Protein AF-A0A9Q8U0B0-F1 (afdb_monomer_lite)

Foldseek 3Di:
DVVVVVVCCVDPVNVVVVVVVVVVVVVVVVVVVVVVVLVVVLVVLLVVLVVLLPDPPRDLVVLVVSLVPDPQLVSSLVSLCSSLVSCVVVVVLVSSLVSLVVNLVVLVVDPDDPVVSLVSNQVSLLSNLVSCLVVVNLVSNVVSLVVHDQALVSLQSQLVSCVSVVVQVRNQVSLVSSLVHDDDPVVNVVSVVSHDDDPD

Organism: NCBI:txid2030880

Radius of gyration: 25.84 Å; chains: 1; bounding box: 77×32×68 Å

Structure (mmCIF, N/CA/C/O backbone):
data_AF-A0A9Q8U0B0-F1
#
_entry.id   AF-A0A9Q8U0B0-F1
#
loop_
_atom_site.group_PDB
_atom_site.id
_atom_site.type_symbol
_atom_site.label_atom_id
_atom_site.label_alt_id
_atom_site.label_comp_id
_atom_site.label_asym_id
_atom_site.label_entity_id
_atom_site.label_seq_id
_atom_site.pdbx_PDB_ins_code
_atom_site.Cartn_x
_atom_site.Cartn_y
_atom_site.Cartn_z
_atom_site.occupancy
_atom_site.B_iso_or_equiv
_atom_site.auth_seq_id
_atom_site.auth_comp_id
_atom_site.auth_asym_id
_atom_site.auth_atom_id
_atom_site.pdbx_PDB_model_num
ATOM 1 N N . MET A 1 1 ? 59.299 13.892 -27.386 1.00 63.50 1 MET A N 1
ATOM 2 C CA . MET A 1 1 ? 58.087 13.898 -26.526 1.00 63.50 1 MET A CA 1
ATOM 3 C C . MET A 1 1 ? 56.841 13.608 -27.362 1.00 63.50 1 MET A C 1
ATOM 5 O O . MET A 1 1 ? 56.122 12.677 -27.028 1.00 63.50 1 MET A O 1
ATOM 9 N N . ILE A 1 2 ? 56.671 14.293 -28.500 1.00 67.44 2 ILE A N 1
ATOM 10 C CA . ILE A 1 2 ? 55.616 14.033 -29.498 1.00 67.44 2 ILE A CA 1
ATOM 11 C C . ILE A 1 2 ? 55.648 12.585 -30.024 1.00 67.44 2 ILE A C 1
ATOM 13 O O . ILE A 1 2 ? 54.617 11.925 -30.010 1.00 67.44 2 ILE A O 1
ATOM 17 N N . ASP A 1 3 ? 56.818 12.028 -30.354 1.00 70.06 3 ASP A N 1
ATOM 18 C CA . ASP A 1 3 ? 56.911 10.641 -30.861 1.00 70.06 3 ASP A CA 1
ATOM 19 C C . ASP A 1 3 ? 56.498 9.575 -29.840 1.00 70.06 3 ASP A C 1
ATOM 21 O O . ASP A 1 3 ? 55.954 8.532 -30.195 1.00 70.06 3 ASP A O 1
ATOM 25 N N . ARG A 1 4 ? 56.716 9.839 -28.545 1.00 66.81 4 ARG A N 1
ATOM 26 C CA . ARG A 1 4 ? 56.281 8.934 -27.469 1.00 66.81 4 ARG A CA 1
ATOM 27 C C . ARG A 1 4 ? 54.763 8.955 -27.308 1.00 66.81 4 ARG A C 1
ATOM 29 O O . ARG A 1 4 ? 54.168 7.902 -27.115 1.00 66.81 4 ARG A O 1
ATOM 36 N N . ILE A 1 5 ? 54.150 10.129 -27.442 1.00 65.25 5 ILE A N 1
ATOM 37 C CA . ILE A 1 5 ? 52.691 10.291 -27.453 1.00 65.25 5 ILE A CA 1
ATOM 38 C C . ILE A 1 5 ? 52.102 9.595 -28.689 1.00 65.25 5 ILE A C 1
ATOM 40 O O . ILE A 1 5 ? 51.141 8.839 -28.579 1.00 65.25 5 ILE A O 1
ATOM 44 N N . LEU A 1 6 ? 52.725 9.759 -29.857 1.00 61.88 6 LEU A N 1
ATOM 45 C CA . LEU A 1 6 ? 52.283 9.126 -31.099 1.00 61.88 6 LEU A CA 1
ATOM 46 C C . LEU A 1 6 ? 52.354 7.589 -31.026 1.00 61.88 6 LEU A C 1
ATOM 48 O O . LEU A 1 6 ? 51.437 6.898 -31.466 1.00 61.88 6 LEU A O 1
ATOM 52 N N . ASN A 1 7 ? 53.419 7.050 -30.429 1.00 69.12 7 ASN A N 1
ATOM 53 C CA . ASN A 1 7 ? 53.579 5.611 -30.220 1.00 69.12 7 ASN A CA 1
ATOM 54 C C . ASN A 1 7 ? 52.614 5.052 -29.166 1.00 69.12 7 ASN A C 1
ATOM 56 O O . ASN A 1 7 ? 52.215 3.894 -29.265 1.00 69.12 7 ASN A O 1
ATOM 60 N N . PHE A 1 8 ? 52.193 5.867 -28.195 1.00 68.31 8 PHE A N 1
ATOM 61 C CA . PHE A 1 8 ? 51.150 5.504 -27.237 1.00 68.31 8 PHE A CA 1
ATOM 62 C C . PHE A 1 8 ? 49.783 5.338 -27.920 1.00 68.31 8 PHE A C 1
ATOM 64 O O . PHE A 1 8 ? 49.143 4.306 -27.740 1.00 68.31 8 PHE A O 1
ATOM 71 N N . PHE A 1 9 ? 49.380 6.274 -28.787 1.00 55.25 9 PHE A N 1
ATOM 72 C CA . PHE A 1 9 ? 48.129 6.160 -29.556 1.00 55.25 9 PHE A CA 1
ATOM 73 C C . PHE A 1 9 ? 48.134 5.001 -30.566 1.00 55.25 9 PHE A C 1
ATOM 75 O O . PHE A 1 9 ? 47.085 4.438 -30.867 1.00 55.25 9 PHE A O 1
ATOM 82 N N . LYS A 1 10 ? 49.311 4.609 -31.068 1.00 69.56 10 LYS A N 1
ATOM 83 C CA . LYS A 1 10 ? 49.489 3.444 -31.955 1.00 69.56 10 LYS A CA 1
ATOM 84 C C . LYS A 1 10 ? 49.601 2.112 -31.206 1.00 69.56 10 LYS A C 1
ATOM 86 O O . LYS A 1 10 ? 49.677 1.062 -31.842 1.00 69.56 10 LYS A O 1
ATOM 91 N N . ASN A 1 11 ? 49.639 2.128 -29.873 1.00 81.81 11 ASN A N 1
ATOM 92 C CA . ASN A 1 11 ? 49.755 0.912 -29.084 1.00 81.81 11 ASN A CA 1
ATOM 93 C C . ASN A 1 11 ? 48.486 0.058 -29.249 1.00 81.81 11 ASN A C 1
ATOM 95 O O . ASN A 1 11 ? 47.377 0.512 -28.979 1.00 81.81 11 ASN A O 1
ATOM 99 N N . LYS A 1 12 ? 48.652 -1.207 -29.651 1.00 66.81 12 LYS A N 1
ATOM 100 C CA . LYS A 1 12 ? 47.550 -2.157 -29.861 1.00 66.81 12 LYS A CA 1
ATOM 101 C C . LYS A 1 12 ? 46.653 -2.297 -28.627 1.00 66.81 12 LYS A C 1
ATOM 103 O O . LYS A 1 12 ? 45.440 -2.382 -28.774 1.00 66.81 12 LYS A O 1
ATOM 108 N N . TYR A 1 13 ? 47.223 -2.276 -27.423 1.00 71.56 13 TYR A N 1
ATOM 109 C CA . TYR A 1 13 ? 46.447 -2.355 -26.182 1.00 71.56 13 TYR A CA 1
ATOM 110 C C . TYR A 1 13 ? 45.621 -1.089 -25.934 1.00 71.56 13 TYR A C 1
ATOM 112 O O . TYR A 1 13 ? 44.474 -1.187 -25.508 1.00 71.56 13 TYR A O 1
ATOM 120 N N . PHE A 1 14 ? 46.169 0.085 -26.264 1.00 69.81 14 PHE A N 1
ATOM 121 C CA . PHE A 1 14 ? 45.440 1.352 -26.201 1.00 69.81 14 PHE A CA 1
ATOM 122 C C . PHE A 1 14 ? 44.284 1.376 -27.212 1.00 69.81 14 PHE A C 1
ATOM 124 O O . PHE A 1 14 ? 43.164 1.726 -26.855 1.00 69.81 14 PHE A O 1
ATOM 131 N N . LEU A 1 15 ? 44.525 0.929 -28.448 1.00 58.97 15 LEU A N 1
ATOM 132 C CA . LEU A 1 15 ? 43.495 0.854 -29.489 1.00 58.97 15 LEU A CA 1
ATOM 133 C C . LEU A 1 15 ? 42.370 -0.134 -29.138 1.00 58.97 15 LEU A C 1
ATOM 135 O O . LEU A 1 15 ? 41.204 0.166 -29.377 1.00 58.97 15 LEU A O 1
ATOM 139 N N . ILE A 1 16 ? 42.694 -1.280 -28.528 1.00 67.06 16 ILE A N 1
ATOM 140 C CA . ILE A 1 16 ? 41.694 -2.248 -28.045 1.00 67.06 16 ILE A CA 1
ATOM 141 C C . ILE A 1 16 ? 40.875 -1.661 -26.890 1.00 67.06 16 ILE A C 1
ATOM 143 O O . ILE A 1 16 ? 39.650 -1.759 -26.903 1.00 67.06 16 ILE A O 1
ATOM 147 N N . ALA A 1 17 ? 41.524 -1.022 -25.913 1.00 66.75 17 ALA A N 1
ATOM 148 C CA . ALA A 1 17 ? 40.832 -0.373 -24.801 1.00 66.75 17 ALA A CA 1
ATOM 149 C C . ALA A 1 17 ? 39.897 0.748 -25.286 1.00 66.75 17 ALA A C 1
ATOM 151 O O . ALA A 1 17 ? 38.763 0.853 -24.823 1.00 66.75 17 ALA A O 1
ATOM 152 N N . LEU A 1 18 ? 40.341 1.539 -26.266 1.00 61.12 18 LEU A N 1
ATOM 153 C CA . LEU A 1 18 ? 39.531 2.581 -26.888 1.00 61.12 18 LEU A CA 1
ATOM 154 C C . LEU A 1 18 ? 38.326 1.996 -27.639 1.00 61.12 18 LEU A C 1
ATOM 156 O O . LEU A 1 18 ? 37.216 2.499 -27.495 1.00 61.12 18 LEU A O 1
ATOM 160 N N . ALA A 1 19 ? 38.517 0.911 -28.395 1.00 63.78 19 ALA A N 1
ATOM 161 C CA . ALA A 1 19 ? 37.424 0.236 -29.091 1.00 63.78 19 ALA A CA 1
ATOM 162 C C . ALA A 1 19 ? 36.373 -0.319 -28.112 1.00 63.78 19 ALA A C 1
ATOM 164 O O . ALA A 1 19 ? 35.176 -0.135 -28.328 1.00 63.78 19 ALA A O 1
ATOM 165 N N . LEU A 1 20 ? 36.804 -0.936 -27.007 1.00 69.25 20 LEU A N 1
ATOM 166 C CA . LEU A 1 20 ? 35.902 -1.427 -25.959 1.00 69.25 20 LEU A CA 1
ATOM 167 C C . LEU A 1 20 ? 35.129 -0.292 -25.283 1.00 69.25 20 LEU A C 1
ATOM 169 O O . LEU A 1 20 ? 33.930 -0.428 -25.048 1.00 69.25 20 LEU A O 1
ATOM 173 N N . LEU A 1 21 ? 35.788 0.838 -25.015 1.00 65.69 21 LEU A N 1
ATOM 174 C CA . LEU A 1 21 ? 35.141 2.019 -24.447 1.00 65.69 21 LEU A CA 1
ATOM 175 C C . LEU A 1 21 ? 34.036 2.549 -25.371 1.00 65.69 21 LEU A C 1
ATOM 177 O O . LEU A 1 21 ? 32.935 2.838 -24.911 1.00 65.69 21 LEU A O 1
ATOM 181 N N . VAL A 1 22 ? 34.304 2.632 -26.677 1.00 68.38 22 VAL A N 1
ATOM 182 C CA . VAL A 1 22 ? 33.315 3.078 -27.671 1.00 68.38 22 VAL A CA 1
ATOM 183 C C . VAL A 1 22 ? 32.120 2.124 -27.733 1.00 68.38 22 VAL A C 1
ATOM 185 O O . VAL A 1 22 ? 30.979 2.582 -27.730 1.00 68.38 22 VAL A O 1
ATOM 188 N N . VAL A 1 23 ? 32.357 0.808 -27.730 1.00 69.81 23 VAL A N 1
ATOM 189 C CA . VAL A 1 23 ? 31.282 -0.199 -27.706 1.00 69.81 23 VAL A CA 1
ATOM 190 C C . VAL A 1 23 ? 30.446 -0.078 -26.433 1.00 69.81 23 VAL A C 1
ATOM 192 O O . VAL A 1 23 ? 29.221 -0.097 -26.504 1.00 69.81 23 VAL A O 1
ATOM 195 N N . PHE A 1 24 ? 31.085 0.105 -25.277 1.00 74.81 24 PHE A N 1
ATOM 196 C CA . PHE A 1 24 ? 30.384 0.281 -24.008 1.00 74.81 24 PHE A CA 1
ATOM 197 C C . PHE A 1 24 ? 29.488 1.528 -24.014 1.00 74.81 24 PHE A C 1
ATOM 199 O O . PHE A 1 24 ? 28.329 1.451 -23.611 1.00 74.81 24 PHE A O 1
ATOM 206 N N . ILE A 1 25 ? 29.986 2.655 -24.536 1.00 69.25 25 ILE A N 1
ATOM 207 C CA . ILE A 1 25 ? 29.202 3.892 -24.679 1.00 69.25 25 ILE A CA 1
ATOM 208 C C . ILE A 1 25 ? 28.013 3.677 -25.623 1.00 69.25 25 ILE A C 1
ATOM 210 O O . ILE A 1 25 ? 26.904 4.097 -25.300 1.00 69.25 25 ILE A O 1
ATOM 214 N N . ALA A 1 26 ? 28.213 3.004 -26.759 1.00 57.84 26 ALA A N 1
ATOM 215 C CA . ALA A 1 26 ? 27.142 2.728 -27.715 1.00 57.84 26 ALA A CA 1
ATOM 216 C C . ALA A 1 26 ? 26.054 1.819 -27.118 1.00 57.84 26 ALA A C 1
ATOM 218 O O . ALA A 1 26 ? 24.867 2.094 -27.280 1.00 57.84 26 ALA A O 1
ATOM 219 N N . ILE A 1 27 ? 26.448 0.776 -26.377 1.00 73.25 27 ILE A N 1
ATOM 220 C CA . ILE A 1 27 ? 25.514 -0.095 -25.650 1.00 73.25 27 ILE A CA 1
ATOM 221 C C . ILE A 1 27 ? 24.750 0.716 -24.602 1.00 73.25 27 ILE A C 1
ATOM 223 O O . ILE A 1 27 ? 23.528 0.627 -24.545 1.00 73.25 27 ILE A O 1
ATOM 227 N N . TYR A 1 28 ? 25.439 1.542 -23.810 1.00 77.44 28 TYR A N 1
ATOM 228 C CA . TYR A 1 28 ? 24.800 2.394 -22.809 1.00 77.44 28 TYR A CA 1
ATOM 229 C C . TYR A 1 28 ? 23.775 3.350 -23.437 1.00 77.44 28 TYR A C 1
ATOM 231 O O . TYR A 1 28 ? 22.643 3.426 -22.968 1.00 77.44 28 TYR A O 1
ATOM 239 N N . GLN A 1 29 ? 24.135 4.032 -24.529 1.00 64.88 29 GLN A N 1
ATOM 240 C CA . GLN A 1 29 ? 23.230 4.934 -25.251 1.00 64.88 29 GLN A CA 1
ATOM 241 C C . GLN A 1 29 ? 22.028 4.198 -25.850 1.00 64.88 29 GLN A C 1
ATOM 243 O O . GLN A 1 29 ? 20.909 4.703 -25.790 1.00 64.88 29 GLN A O 1
ATOM 248 N N . PHE A 1 30 ? 22.236 2.999 -26.400 1.00 69.31 30 PHE A N 1
ATOM 249 C CA . PHE A 1 30 ? 21.148 2.166 -26.905 1.00 69.31 30 PHE A CA 1
ATOM 250 C C . PHE A 1 30 ? 20.198 1.740 -25.780 1.00 69.31 30 PHE A C 1
ATOM 252 O O . PHE A 1 30 ? 18.984 1.851 -25.936 1.00 69.31 30 PHE A O 1
ATOM 259 N N . LEU A 1 31 ? 20.730 1.310 -24.633 1.00 74.19 31 LEU A N 1
ATOM 260 C CA . LEU A 1 31 ? 19.927 0.952 -23.462 1.00 74.19 31 LEU A CA 1
ATOM 261 C C . LEU A 1 31 ? 19.151 2.159 -22.910 1.00 74.19 31 LEU A C 1
ATOM 263 O O . LEU A 1 31 ? 17.969 2.023 -22.605 1.00 74.19 31 LEU A O 1
ATOM 267 N N . ASP A 1 32 ? 19.768 3.343 -22.836 1.00 75.88 32 ASP A N 1
ATOM 268 C CA . ASP A 1 32 ? 19.095 4.587 -22.428 1.00 75.88 32 ASP A CA 1
ATOM 269 C C . ASP A 1 32 ? 17.959 4.969 -23.393 1.00 75.88 32 ASP A C 1
ATOM 271 O O . ASP A 1 32 ? 16.851 5.297 -22.967 1.00 75.88 32 ASP A O 1
ATOM 275 N N . TYR A 1 33 ? 18.196 4.859 -24.702 1.00 70.50 33 TYR A N 1
ATOM 276 C CA . TYR A 1 33 ? 17.180 5.109 -25.723 1.00 70.50 33 TYR A CA 1
ATOM 277 C C . TYR A 1 33 ? 16.000 4.131 -25.623 1.00 70.50 33 TYR A C 1
ATOM 279 O O . TYR A 1 33 ? 14.845 4.557 -25.646 1.00 70.50 33 TYR A O 1
ATOM 287 N N . GLN A 1 34 ? 16.274 2.834 -25.452 1.00 74.94 34 GLN A N 1
ATOM 288 C CA . GLN A 1 34 ? 15.233 1.822 -25.248 1.00 74.94 34 GLN A CA 1
ATOM 289 C C . GLN A 1 34 ? 14.431 2.084 -23.967 1.00 74.94 34 GLN A C 1
ATOM 291 O O . GLN A 1 34 ? 13.207 1.976 -23.979 1.00 74.94 34 GLN A O 1
ATOM 296 N N . ASN A 1 35 ? 15.091 2.494 -22.879 1.00 76.69 35 ASN A N 1
ATOM 297 C CA . ASN A 1 35 ? 14.411 2.863 -21.636 1.00 76.69 35 ASN A CA 1
ATOM 298 C C . ASN A 1 35 ? 13.480 4.069 -21.819 1.00 76.69 35 ASN A C 1
ATOM 300 O O . ASN A 1 35 ? 12.361 4.047 -21.308 1.00 76.69 35 ASN A O 1
ATOM 304 N N . LYS A 1 36 ? 13.899 5.094 -22.573 1.00 80.81 36 LYS A N 1
ATOM 305 C CA . LYS A 1 36 ? 13.050 6.253 -22.900 1.00 80.81 36 LYS A CA 1
ATOM 306 C C . LYS A 1 36 ? 11.838 5.857 -23.737 1.00 80.81 36 LYS A C 1
ATOM 308 O O . LYS A 1 36 ? 10.721 6.193 -23.364 1.00 80.81 36 LYS A O 1
ATOM 313 N N . LEU A 1 37 ? 12.038 5.076 -24.802 1.00 81.06 37 LEU A N 1
ATOM 314 C CA . LEU A 1 37 ? 10.933 4.570 -25.623 1.00 81.06 37 LEU A CA 1
ATOM 315 C C . LEU A 1 37 ? 9.936 3.740 -24.808 1.00 81.06 37 LEU A C 1
ATOM 317 O O . LEU A 1 37 ? 8.728 3.896 -24.960 1.00 81.06 37 LEU A O 1
ATOM 321 N N . LYS A 1 38 ? 10.442 2.870 -23.930 1.00 82.88 38 LYS A N 1
ATOM 322 C CA . LYS A 1 38 ? 9.616 2.054 -23.038 1.00 82.88 38 LYS A CA 1
ATOM 323 C C . LYS A 1 38 ? 8.806 2.914 -22.065 1.00 82.88 38 LYS A C 1
ATOM 325 O O . LYS A 1 38 ? 7.637 2.628 -21.830 1.00 82.88 38 LYS A O 1
ATOM 330 N N . ASN A 1 39 ? 9.418 3.961 -21.514 1.00 83.81 39 ASN A N 1
ATOM 331 C CA . ASN A 1 39 ? 8.736 4.909 -20.641 1.00 83.81 39 ASN A CA 1
ATOM 332 C C . ASN A 1 39 ? 7.609 5.648 -21.382 1.00 83.81 39 ASN A C 1
ATOM 334 O O . ASN A 1 39 ? 6.498 5.727 -20.868 1.00 83.81 39 ASN A O 1
ATOM 338 N N . ASP A 1 40 ? 7.867 6.118 -22.606 1.00 87.44 40 ASP A N 1
ATOM 339 C CA . ASP A 1 40 ? 6.862 6.795 -23.436 1.00 87.44 40 ASP A CA 1
ATOM 340 C C . ASP A 1 40 ? 5.688 5.870 -23.803 1.00 87.44 40 ASP A C 1
ATOM 342 O O . ASP A 1 40 ? 4.534 6.303 -23.835 1.00 87.44 40 ASP A O 1
ATOM 346 N N . ASP A 1 41 ? 5.967 4.594 -24.084 1.00 90.88 41 ASP A N 1
ATOM 347 C CA . ASP A 1 41 ? 4.940 3.583 -24.355 1.00 90.88 41 ASP A CA 1
ATOM 348 C C . ASP A 1 41 ? 4.068 3.306 -23.120 1.00 90.88 41 ASP A C 1
ATOM 350 O O . ASP A 1 41 ? 2.840 3.348 -23.208 1.00 90.88 41 ASP A O 1
ATOM 354 N N . GLU A 1 42 ? 4.676 3.091 -21.948 1.00 91.25 42 GLU A N 1
ATOM 355 C CA . GLU A 1 42 ? 3.916 2.901 -20.706 1.00 91.25 42 GLU A CA 1
ATOM 356 C C . GLU A 1 42 ? 3.145 4.159 -20.293 1.00 91.25 42 GLU A C 1
ATOM 358 O O . GLU A 1 42 ? 2.013 4.049 -19.828 1.00 91.25 42 GLU A O 1
ATOM 363 N N . PHE A 1 43 ? 3.675 5.355 -20.549 1.00 83.25 43 PHE A N 1
ATOM 364 C CA . PHE A 1 43 ? 2.938 6.596 -20.323 1.00 83.25 43 PHE A CA 1
ATOM 365 C C . PHE A 1 43 ? 1.671 6.685 -21.188 1.00 83.25 43 PHE A C 1
ATOM 367 O O . PHE A 1 43 ? 0.596 7.022 -20.694 1.00 83.25 43 PHE A O 1
ATOM 374 N N . LYS A 1 44 ? 1.752 6.330 -22.477 1.00 88.38 44 LYS A N 1
ATOM 375 C CA . LYS A 1 44 ? 0.570 6.289 -23.358 1.00 88.38 44 LYS A CA 1
ATOM 376 C C . LYS A 1 44 ? -0.442 5.238 -22.908 1.00 88.38 44 LYS A C 1
ATOM 378 O O . LYS A 1 44 ? -1.642 5.509 -22.916 1.00 88.38 44 LYS A O 1
ATOM 383 N N . LYS A 1 45 ? 0.035 4.064 -22.478 1.00 90.56 45 LYS A N 1
ATOM 384 C CA . LYS A 1 45 ? -0.818 3.029 -21.876 1.00 90.56 45 LYS A CA 1
ATOM 385 C C . LYS A 1 45 ? -1.517 3.547 -20.623 1.00 90.56 45 LYS A C 1
ATOM 387 O O . LYS A 1 45 ? -2.705 3.298 -20.478 1.00 90.56 45 LYS A O 1
ATOM 392 N N . LEU A 1 46 ? -0.823 4.295 -19.760 1.00 83.81 46 LEU A N 1
ATOM 393 C CA . LEU A 1 46 ? -1.413 4.902 -18.564 1.00 83.81 46 LEU A CA 1
ATOM 394 C C . LEU A 1 46 ? -2.571 5.840 -18.927 1.00 83.81 46 LEU A C 1
ATOM 396 O O . LEU A 1 46 ? -3.623 5.756 -18.301 1.00 83.81 46 LEU A O 1
ATOM 400 N N . ILE A 1 47 ? -2.396 6.707 -19.931 1.00 78.44 47 ILE A N 1
ATOM 401 C CA . ILE A 1 47 ? -3.458 7.625 -20.374 1.00 78.44 47 ILE A CA 1
ATOM 402 C C . ILE A 1 47 ? -4.694 6.831 -20.812 1.00 78.44 47 ILE A C 1
ATOM 404 O O . ILE A 1 47 ? -5.783 7.062 -20.292 1.00 78.44 47 ILE A O 1
ATOM 408 N N . SER A 1 48 ? -4.512 5.851 -21.704 1.00 85.62 48 SER A N 1
ATOM 409 C CA . SER A 1 48 ? -5.616 5.018 -22.197 1.00 85.62 48 SER A CA 1
ATOM 410 C C . SER A 1 48 ? -6.282 4.210 -21.079 1.00 85.62 48 SER A C 1
ATOM 412 O O . SER A 1 48 ? -7.505 4.105 -21.029 1.00 85.62 48 SER A O 1
ATOM 414 N N . PHE A 1 49 ? -5.491 3.675 -20.150 1.00 85.62 49 PHE A N 1
ATOM 415 C CA . PHE A 1 49 ? -5.996 2.950 -18.992 1.00 85.62 49 PHE A CA 1
ATOM 416 C C . PHE A 1 49 ? -6.864 3.844 -18.102 1.00 85.62 49 PHE A C 1
ATOM 418 O O . PHE A 1 49 ? -7.955 3.449 -17.699 1.00 85.62 49 PHE A O 1
ATOM 425 N N . ASN A 1 50 ? -6.411 5.068 -17.819 1.00 73.88 50 ASN A N 1
ATOM 426 C CA . ASN A 1 50 ? -7.147 6.004 -16.976 1.00 73.88 50 ASN A CA 1
ATOM 427 C C . ASN A 1 50 ? -8.510 6.380 -17.583 1.00 73.88 50 ASN A C 1
ATOM 429 O O . ASN A 1 50 ? -9.505 6.433 -16.866 1.00 73.88 50 ASN A O 1
ATOM 433 N N . GLU A 1 51 ? -8.580 6.568 -18.905 1.00 77.94 51 GLU A N 1
ATOM 434 C CA . GLU A 1 51 ? -9.849 6.790 -19.613 1.00 77.94 51 GLU A CA 1
ATOM 435 C C . GLU A 1 51 ? -10.822 5.617 -19.416 1.00 77.94 51 GLU A C 1
ATOM 437 O O . GLU A 1 51 ? -11.996 5.832 -19.115 1.00 77.94 51 GLU A O 1
ATOM 442 N N . LYS A 1 52 ? -10.332 4.374 -19.502 1.00 80.88 52 LYS A N 1
ATOM 443 C CA . LYS A 1 52 ? -11.147 3.169 -19.286 1.00 80.88 52 LYS A CA 1
ATOM 444 C C . LYS A 1 52 ? -11.626 3.002 -17.845 1.00 80.88 52 LYS A C 1
ATOM 446 O O . LYS A 1 52 ? -12.739 2.526 -17.630 1.00 80.88 52 LYS A O 1
ATOM 451 N N . VAL A 1 53 ? -10.808 3.372 -16.856 1.00 75.69 53 VAL A N 1
ATOM 452 C CA . VAL A 1 53 ? -11.171 3.277 -15.430 1.00 75.69 53 VAL A CA 1
ATOM 453 C C . VAL A 1 53 ? -12.354 4.186 -15.097 1.00 75.69 53 VAL A C 1
ATOM 455 O O . VAL A 1 53 ? -13.223 3.771 -14.329 1.00 75.69 53 VAL A O 1
ATOM 458 N N . ILE A 1 54 ? -12.407 5.382 -15.694 1.00 70.00 54 ILE A N 1
ATOM 459 C CA . ILE A 1 54 ? -13.480 6.368 -15.483 1.00 70.00 54 ILE A CA 1
ATOM 460 C C . ILE A 1 54 ? -14.819 5.881 -16.060 1.00 70.00 54 ILE A C 1
ATOM 462 O O . ILE A 1 54 ? -15.877 6.229 -15.542 1.00 70.00 54 ILE A O 1
ATOM 466 N N . ILE A 1 55 ? -14.792 5.056 -17.107 1.00 73.75 55 ILE A N 1
ATOM 467 C CA . ILE A 1 55 ? -16.002 4.476 -17.693 1.00 73.75 55 ILE A CA 1
ATOM 468 C C . ILE A 1 55 ? -16.534 3.380 -16.752 1.00 73.75 55 ILE A C 1
ATOM 470 O O . ILE A 1 55 ? -15.862 2.380 -16.479 1.00 73.75 55 ILE A O 1
ATOM 474 N N . GLU A 1 56 ? -17.748 3.571 -16.227 1.00 65.06 56 GLU A N 1
ATOM 475 C CA . GLU A 1 56 ? -18.373 2.646 -15.266 1.00 65.06 56 GLU A CA 1
ATOM 476 C C . GLU A 1 56 ? -18.611 1.247 -15.856 1.00 65.06 56 GLU A C 1
ATOM 478 O O . GLU A 1 56 ? -18.474 0.258 -15.142 1.00 65.06 56 GLU A O 1
ATOM 483 N N . GLU A 1 57 ? -18.897 1.164 -17.158 1.00 76.69 57 GLU A N 1
ATOM 484 C CA . GLU A 1 57 ? -19.225 -0.079 -17.872 1.00 76.69 57 GLU A CA 1
ATOM 485 C C . GLU A 1 57 ? -18.014 -0.977 -18.172 1.00 76.69 57 GLU A C 1
ATOM 487 O O . GLU A 1 57 ? -18.197 -2.136 -18.544 1.00 76.69 57 GLU A O 1
ATOM 492 N N . THR A 1 58 ? -16.782 -0.475 -18.029 1.00 78.25 58 THR A N 1
ATOM 493 C CA . THR A 1 58 ? -15.584 -1.275 -18.312 1.00 78.25 58 THR A CA 1
ATOM 494 C C . THR A 1 58 ? -15.456 -2.424 -17.313 1.00 78.25 58 THR A C 1
ATOM 496 O O . THR A 1 58 ? -15.479 -2.207 -16.097 1.00 78.25 58 THR A O 1
ATOM 499 N N . ASP A 1 59 ? -15.251 -3.640 -17.825 1.00 87.62 59 ASP A N 1
ATOM 500 C CA . ASP A 1 59 ? -15.104 -4.841 -17.009 1.00 87.62 59 ASP A CA 1
ATOM 501 C C . ASP A 1 59 ? -13.880 -4.749 -16.079 1.00 87.62 59 ASP A C 1
ATOM 503 O O . ASP A 1 59 ? -12.764 -4.410 -16.482 1.00 87.62 59 ASP A O 1
ATOM 507 N N . PHE A 1 60 ? -14.089 -5.050 -14.796 1.00 87.94 60 PHE A N 1
ATOM 508 C CA . PHE A 1 60 ? -13.037 -4.950 -13.786 1.00 87.94 60 PHE A CA 1
ATOM 509 C C . PHE A 1 60 ? -11.911 -5.972 -13.998 1.00 87.94 60 PHE A C 1
ATOM 511 O O . PHE A 1 60 ? -10.754 -5.664 -13.718 1.00 87.94 60 PHE A O 1
ATOM 518 N N . ASN A 1 61 ? -12.221 -7.174 -14.493 1.00 90.25 61 ASN A N 1
ATOM 519 C CA . ASN A 1 61 ? -11.209 -8.189 -14.776 1.00 90.25 61 ASN A CA 1
ATOM 520 C C . ASN A 1 61 ? -10.388 -7.806 -16.010 1.00 90.25 61 ASN A C 1
ATOM 522 O O . ASN A 1 61 ? -9.170 -7.960 -15.975 1.00 90.25 61 ASN A O 1
ATOM 526 N N . GLU A 1 62 ? -11.016 -7.230 -17.044 1.00 91.44 62 GLU A N 1
ATOM 527 C CA . GLU A 1 62 ? -10.288 -6.645 -18.182 1.00 91.44 62 GLU A CA 1
ATOM 528 C C . GLU A 1 62 ? -9.290 -5.588 -17.689 1.00 91.44 62 GLU A C 1
ATOM 530 O O . GLU A 1 62 ? -8.103 -5.640 -18.015 1.00 91.44 62 GLU A O 1
ATOM 535 N N . LEU A 1 63 ? -9.743 -4.664 -16.837 1.00 90.81 63 LEU A N 1
ATOM 536 C CA . LEU A 1 63 ? -8.874 -3.648 -16.250 1.00 90.81 63 LEU A CA 1
ATOM 537 C C . LEU A 1 63 ? -7.742 -4.263 -15.411 1.00 90.81 63 LEU A C 1
ATOM 539 O O . LEU A 1 63 ? -6.601 -3.804 -15.482 1.00 90.81 63 LEU A O 1
ATOM 543 N N . MET A 1 64 ? -8.017 -5.312 -14.637 1.00 92.50 64 MET A N 1
ATOM 544 C CA . MET A 1 64 ? -6.985 -6.019 -13.875 1.00 92.50 64 MET A CA 1
ATOM 545 C C . MET A 1 64 ? -5.919 -6.633 -14.789 1.00 92.50 64 MET A C 1
ATOM 547 O O . MET A 1 64 ? -4.731 -6.397 -14.558 1.00 92.50 64 MET A O 1
ATOM 551 N N . GLU A 1 65 ? -6.319 -7.333 -15.851 1.00 92.62 65 GLU A N 1
ATOM 552 C CA . GLU A 1 65 ? -5.396 -7.905 -16.840 1.00 92.62 65 GLU A CA 1
ATOM 553 C C . GLU A 1 65 ? -4.569 -6.827 -17.553 1.00 92.62 65 GLU A C 1
ATOM 555 O O . GLU A 1 65 ? -3.383 -7.017 -17.829 1.00 92.62 65 GLU A O 1
ATOM 560 N N . GLU A 1 66 ? -5.166 -5.672 -17.852 1.00 92.31 66 GLU A N 1
ATOM 561 C CA . GLU A 1 66 ? -4.438 -4.541 -18.428 1.00 92.31 66 GLU A CA 1
ATOM 562 C C . GLU A 1 66 ? -3.448 -3.916 -17.445 1.00 92.31 66 GLU A C 1
ATOM 564 O O . GLU A 1 66 ? -2.339 -3.558 -17.851 1.00 92.31 66 GLU A O 1
ATOM 569 N N . SER A 1 67 ? -3.791 -3.851 -16.155 1.00 90.81 67 SER A N 1
ATOM 570 C CA . SER A 1 67 ? -2.898 -3.334 -15.111 1.00 90.81 67 SER A CA 1
ATOM 571 C C . SER A 1 67 ? -1.610 -4.157 -14.974 1.00 90.81 67 SER A C 1
ATOM 573 O O . SER A 1 67 ? -0.550 -3.609 -14.666 1.00 90.81 67 SER A O 1
ATOM 575 N N . ASP A 1 68 ? -1.668 -5.459 -15.267 1.00 92.25 68 ASP A N 1
ATOM 576 C CA . ASP A 1 68 ? -0.514 -6.360 -15.199 1.00 92.25 68 ASP A CA 1
ATOM 577 C C . ASP A 1 68 ? 0.459 -6.187 -16.376 1.00 92.25 68 ASP A C 1
ATOM 579 O O . ASP A 1 68 ? 1.609 -6.626 -16.301 1.00 92.25 68 ASP A O 1
ATOM 583 N N . LYS A 1 69 ? 0.047 -5.493 -17.447 1.00 92.12 69 LYS A N 1
ATOM 584 C CA . LYS A 1 69 ? 0.892 -5.219 -18.625 1.00 92.12 69 LYS A CA 1
ATOM 585 C C . LYS A 1 69 ? 1.915 -4.103 -18.386 1.00 92.12 69 LYS A C 1
ATOM 587 O O . LYS A 1 69 ? 2.810 -3.922 -19.215 1.00 92.12 69 LYS A O 1
ATOM 592 N N . PHE A 1 70 ? 1.801 -3.356 -17.287 1.00 89.50 70 PHE A N 1
ATOM 593 C CA . PHE A 1 70 ? 2.781 -2.343 -16.899 1.00 89.50 70 PHE A CA 1
ATOM 594 C C . PHE A 1 70 ? 4.000 -3.000 -16.265 1.00 89.50 70 PHE A C 1
ATOM 596 O O . PHE A 1 70 ? 3.900 -3.731 -15.277 1.00 89.50 70 PHE A O 1
ATOM 603 N N . THR A 1 71 ? 5.175 -2.731 -16.825 1.00 90.25 71 THR A N 1
ATOM 604 C CA . THR A 1 71 ? 6.418 -3.370 -16.387 1.00 90.25 71 THR A CA 1
ATOM 605 C C . THR A 1 71 ? 7.293 -2.436 -15.559 1.00 90.25 71 THR A C 1
ATOM 607 O O . THR A 1 71 ? 8.124 -2.914 -14.787 1.00 90.25 71 THR A O 1
ATOM 610 N N . ILE A 1 72 ? 7.114 -1.117 -15.676 1.00 87.69 72 ILE A N 1
ATOM 611 C CA . ILE A 1 72 ? 7.730 -0.152 -14.769 1.00 87.69 72 ILE A CA 1
ATOM 612 C C . ILE A 1 72 ? 6.854 -0.068 -13.520 1.00 87.69 72 ILE A C 1
ATOM 614 O O . ILE A 1 72 ? 5.675 0.285 -13.579 1.00 87.69 72 ILE A O 1
ATOM 618 N N . PHE A 1 73 ? 7.454 -0.362 -12.365 1.00 89.88 73 PHE A N 1
ATOM 619 C CA . PHE A 1 73 ? 6.736 -0.419 -11.093 1.00 89.88 73 PHE A CA 1
ATOM 620 C C . PHE A 1 73 ? 5.974 0.873 -10.769 1.00 89.88 73 PHE A C 1
ATOM 622 O O . PHE A 1 73 ? 4.858 0.801 -10.278 1.00 89.88 73 PHE A O 1
ATOM 629 N N . GLY A 1 74 ? 6.526 2.047 -11.096 1.00 85.38 74 GLY A N 1
ATOM 630 C CA . GLY A 1 74 ? 5.848 3.329 -10.876 1.00 85.38 74 GLY A CA 1
ATOM 631 C C . GLY A 1 74 ? 4.504 3.440 -11.606 1.00 85.38 74 GLY A C 1
ATOM 632 O O . GLY A 1 74 ? 3.515 3.833 -10.995 1.00 85.38 74 GLY A O 1
ATOM 633 N N . TYR A 1 75 ? 4.431 3.031 -12.878 1.00 86.88 75 TYR A N 1
ATOM 634 C CA . TYR A 1 75 ? 3.154 3.010 -13.595 1.00 86.88 75 TYR A CA 1
ATOM 635 C C . TYR A 1 75 ? 2.220 1.946 -13.040 1.00 86.88 75 TYR A C 1
ATOM 637 O O . TYR A 1 75 ? 1.051 2.242 -12.803 1.00 86.88 75 TYR A O 1
ATOM 645 N N . LYS A 1 76 ? 2.746 0.746 -12.757 1.00 92.12 76 LYS A N 1
ATOM 646 C CA . LYS A 1 76 ? 1.975 -0.335 -12.135 1.00 92.12 76 LYS A CA 1
ATOM 647 C C . LYS A 1 76 ? 1.339 0.109 -10.810 1.00 92.12 76 LYS A C 1
ATOM 649 O O . LYS A 1 76 ? 0.159 -0.143 -10.588 1.00 92.12 76 LYS A O 1
ATOM 654 N N . LEU A 1 77 ? 2.098 0.806 -9.962 1.00 87.06 77 LEU A N 1
ATOM 655 C CA . LEU A 1 77 ? 1.641 1.372 -8.694 1.00 87.06 77 LEU A CA 1
ATOM 656 C C . LEU A 1 77 ? 0.448 2.305 -8.897 1.00 87.06 77 LEU A C 1
ATOM 658 O O . LEU A 1 77 ? -0.546 2.164 -8.190 1.00 87.06 77 LEU A O 1
ATOM 662 N N . ILE A 1 78 ? 0.522 3.208 -9.877 1.00 83.69 78 ILE A N 1
ATOM 663 C CA . ILE A 1 78 ? -0.558 4.155 -10.179 1.00 83.69 78 ILE A CA 1
ATOM 664 C C . ILE A 1 78 ? -1.810 3.401 -10.638 1.00 83.69 78 ILE A C 1
ATOM 666 O O . ILE A 1 78 ? -2.870 3.553 -10.033 1.00 83.69 78 ILE A O 1
ATOM 670 N N . VAL A 1 79 ? -1.698 2.557 -11.668 1.00 87.12 79 VAL A N 1
ATOM 671 C CA . VAL A 1 79 ? -2.874 1.893 -12.256 1.00 87.12 79 VAL A CA 1
ATOM 672 C C . VAL A 1 79 ? -3.545 0.929 -11.287 1.00 87.12 79 VAL A C 1
ATOM 674 O O . VAL A 1 79 ? -4.769 0.916 -11.186 1.00 87.12 79 VAL A O 1
ATOM 677 N N . LYS A 1 80 ? -2.770 0.168 -10.508 1.00 90.56 80 LYS A N 1
ATOM 678 C CA . LYS A 1 80 ? -3.329 -0.742 -9.506 1.00 90.56 80 LYS A CA 1
ATOM 679 C C . LYS A 1 80 ? -3.927 0.020 -8.324 1.00 90.56 80 LYS A C 1
ATOM 681 O O . LYS A 1 80 ? -4.982 -0.380 -7.848 1.00 90.56 80 LYS A O 1
ATOM 686 N N . SER A 1 81 ? -3.344 1.141 -7.895 1.00 86.44 81 SER A N 1
ATOM 687 C CA . SER A 1 81 ? -3.969 1.994 -6.869 1.00 86.44 81 SER A CA 1
ATOM 688 C C . SER A 1 81 ? -5.320 2.548 -7.336 1.00 86.44 81 SER A C 1
ATOM 690 O O . SER A 1 81 ? -6.283 2.522 -6.573 1.00 86.44 81 SER A O 1
ATOM 692 N N . LEU A 1 82 ? -5.432 2.963 -8.606 1.00 84.62 82 LEU A N 1
ATOM 693 C CA . LEU A 1 82 ? -6.711 3.385 -9.195 1.00 84.62 82 LEU A CA 1
ATOM 694 C C . LEU A 1 82 ? -7.745 2.248 -9.199 1.00 84.62 82 LEU A C 1
ATOM 696 O O . LEU A 1 82 ? -8.904 2.468 -8.850 1.00 84.62 82 LEU A O 1
ATOM 700 N N . LEU A 1 83 ? -7.340 1.020 -9.536 1.00 88.69 83 LEU A N 1
ATOM 701 C CA . LEU A 1 83 ? -8.242 -0.136 -9.476 1.00 88.69 83 LEU A CA 1
ATOM 702 C C . LEU A 1 83 ? -8.637 -0.518 -8.057 1.00 88.69 83 LEU A C 1
ATOM 704 O O . LEU A 1 83 ? -9.792 -0.869 -7.827 1.00 88.69 83 LEU A O 1
ATOM 708 N N . ALA A 1 84 ? -7.712 -0.441 -7.104 1.00 85.75 84 ALA A N 1
ATOM 709 C CA . ALA A 1 84 ? -8.021 -0.682 -5.705 1.00 85.75 84 ALA A CA 1
ATOM 710 C C . ALA A 1 84 ? -9.037 0.347 -5.193 1.00 85.75 84 ALA A C 1
ATOM 712 O O . ALA A 1 84 ? -9.994 -0.033 -4.524 1.00 85.75 84 ALA A O 1
ATOM 713 N N . GLN A 1 85 ? -8.888 1.618 -5.576 1.00 83.00 85 GLN A N 1
ATOM 714 C CA . GLN A 1 85 ? -9.852 2.673 -5.267 1.00 83.00 85 GLN A CA 1
ATOM 715 C C . GLN A 1 85 ? -11.229 2.386 -5.887 1.00 83.00 85 GLN A C 1
ATOM 717 O O . GLN A 1 85 ? -12.224 2.379 -5.164 1.00 83.00 85 GLN A O 1
ATOM 722 N N . LYS A 1 86 ? -11.292 2.039 -7.180 1.00 82.06 86 LYS A N 1
ATOM 723 C CA . LYS A 1 86 ? -12.548 1.632 -7.843 1.00 82.06 86 LYS A CA 1
ATOM 724 C C . LYS A 1 86 ? -13.186 0.418 -7.156 1.00 82.06 86 LYS A C 1
ATOM 726 O O . LYS A 1 86 ? -14.402 0.352 -6.989 1.00 82.06 86 LYS A O 1
ATOM 731 N N . ALA A 1 87 ? -12.380 -0.546 -6.710 1.00 87.56 87 ALA A N 1
ATOM 732 C CA . ALA A 1 87 ? -12.864 -1.696 -5.952 1.00 87.56 87 ALA A CA 1
ATOM 733 C C . ALA A 1 87 ? -13.428 -1.291 -4.578 1.00 87.56 87 ALA A C 1
ATOM 735 O O . ALA A 1 87 ? -14.474 -1.809 -4.191 1.00 87.56 87 ALA A O 1
ATOM 736 N N . ILE A 1 88 ? -12.789 -0.354 -3.867 1.00 84.94 88 ILE A N 1
ATOM 737 C CA . ILE A 1 88 ? -13.289 0.204 -2.598 1.00 84.94 88 ILE A CA 1
ATOM 738 C C . ILE A 1 88 ? -14.629 0.919 -2.808 1.00 84.94 88 ILE A C 1
ATOM 740 O O . ILE A 1 88 ? -15.576 0.659 -2.066 1.00 84.94 88 ILE A O 1
ATOM 744 N N . GLU A 1 89 ? -14.740 1.762 -3.836 1.00 85.00 89 GLU A N 1
ATOM 745 C CA . GLU A 1 89 ? -15.976 2.479 -4.194 1.00 85.00 89 GLU A CA 1
ATOM 746 C C . GLU A 1 89 ? -17.126 1.511 -4.498 1.00 85.00 89 GLU A C 1
ATOM 748 O O . GLU A 1 89 ? -18.250 1.692 -4.026 1.00 85.00 89 GLU A O 1
ATOM 753 N N . ASN A 1 90 ? -16.810 0.403 -5.170 1.00 87.38 90 ASN A N 1
ATOM 754 C CA . ASN A 1 90 ? -17.740 -0.689 -5.451 1.00 87.38 90 ASN A CA 1
ATOM 755 C C . ASN A 1 90 ? -17.941 -1.662 -4.272 1.00 87.38 90 ASN A C 1
ATOM 757 O O . ASN A 1 90 ? -18.546 -2.721 -4.443 1.00 87.38 90 ASN A O 1
ATOM 761 N N . LYS A 1 91 ? -17.434 -1.337 -3.072 1.00 91.31 91 LYS A N 1
ATOM 762 C CA . LYS A 1 91 ? -17.495 -2.161 -1.847 1.00 91.31 91 LYS A CA 1
ATOM 763 C C . LYS A 1 91 ? -16.866 -3.555 -1.981 1.00 91.31 91 LYS A C 1
ATOM 765 O O . LYS A 1 91 ? -17.092 -4.431 -1.148 1.00 91.31 91 LYS A O 1
ATOM 770 N N . ASN A 1 92 ? -16.033 -3.769 -2.993 1.00 94.44 92 ASN A N 1
ATOM 771 C CA . ASN A 1 92 ? -15.278 -4.998 -3.203 1.00 94.44 92 ASN A CA 1
ATOM 772 C C . ASN A 1 92 ? -13.918 -4.919 -2.489 1.00 94.44 92 ASN A C 1
ATOM 774 O O . ASN A 1 92 ? -12.846 -4.898 -3.101 1.00 94.44 92 ASN A O 1
ATOM 778 N N . LEU A 1 93 ? -13.976 -4.880 -1.157 1.00 93.00 93 LEU A N 1
ATOM 779 C CA . LEU A 1 93 ? -12.806 -4.730 -0.287 1.00 93.00 93 LEU A CA 1
ATOM 780 C C . LEU A 1 93 ? -11.809 -5.893 -0.410 1.00 93.00 93 LEU A C 1
ATOM 782 O O . LEU A 1 93 ? -10.605 -5.688 -0.277 1.00 93.00 93 LEU A O 1
ATOM 786 N N . ILE A 1 94 ? -12.283 -7.103 -0.725 1.00 96.56 94 ILE A N 1
ATOM 787 C CA . ILE A 1 94 ? -11.415 -8.268 -0.952 1.00 96.56 94 ILE A CA 1
ATOM 788 C C . ILE A 1 94 ? -10.522 -8.053 -2.176 1.00 96.56 94 ILE A C 1
ATOM 790 O O . ILE A 1 94 ? -9.320 -8.313 -2.111 1.00 96.56 94 ILE A O 1
ATOM 794 N N . SER A 1 95 ? -11.079 -7.538 -3.275 1.00 94.75 95 SER A N 1
ATOM 795 C CA . SER A 1 95 ? -10.289 -7.255 -4.478 1.00 94.75 95 SER A CA 1
ATOM 796 C C . SER A 1 95 ? -9.310 -6.111 -4.236 1.00 94.75 95 SER A C 1
ATOM 798 O O . SER A 1 95 ? -8.140 -6.238 -4.587 1.00 94.75 95 SER A O 1
ATOM 800 N N . ALA A 1 96 ? -9.743 -5.046 -3.552 1.00 91.94 96 ALA A N 1
ATOM 801 C CA . ALA A 1 96 ? -8.857 -3.951 -3.159 1.00 91.94 96 ALA A CA 1
ATOM 802 C C . ALA A 1 96 ? -7.670 -4.443 -2.312 1.00 91.94 96 ALA A C 1
ATOM 804 O O . ALA A 1 96 ? -6.519 -4.119 -2.609 1.00 91.94 96 A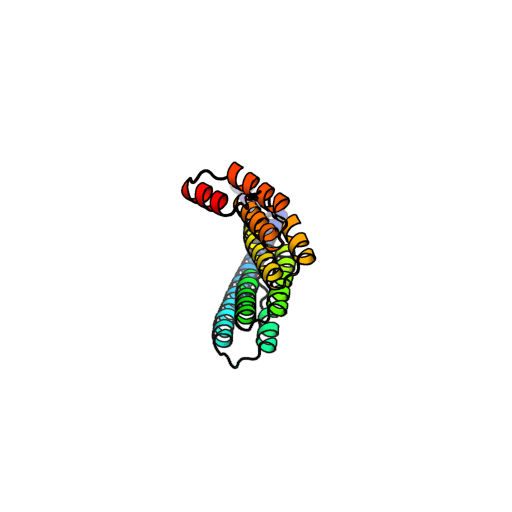LA A O 1
ATOM 805 N N . ARG A 1 97 ? -7.929 -5.292 -1.307 1.00 96.06 97 ARG A N 1
ATOM 806 C CA . ARG A 1 97 ? -6.882 -5.912 -0.481 1.00 96.06 97 ARG A CA 1
ATOM 807 C C . ARG A 1 97 ? -5.910 -6.732 -1.322 1.00 96.06 97 ARG A C 1
ATOM 809 O O . ARG A 1 97 ? -4.701 -6.589 -1.170 1.00 96.06 97 ARG A O 1
ATOM 816 N N . ASN A 1 98 ? -6.423 -7.572 -2.220 1.00 96.56 98 ASN A N 1
ATOM 817 C CA . ASN A 1 98 ? -5.587 -8.406 -3.083 1.00 96.56 98 ASN A CA 1
ATOM 818 C C . ASN A 1 98 ? -4.677 -7.562 -3.984 1.00 96.56 98 ASN A C 1
ATOM 820 O O . ASN A 1 98 ? -3.507 -7.902 -4.152 1.00 96.56 98 ASN A O 1
ATOM 824 N N . ILE A 1 99 ? -5.181 -6.445 -4.512 1.00 95.00 99 ILE A N 1
ATOM 825 C CA . ILE A 1 99 ? -4.396 -5.520 -5.332 1.00 95.00 99 ILE A CA 1
ATOM 826 C C . ILE A 1 99 ? -3.259 -4.887 -4.521 1.00 95.00 99 ILE A C 1
ATOM 828 O O . ILE A 1 99 ? -2.114 -4.891 -4.975 1.00 95.00 99 ILE A O 1
ATOM 832 N N . TYR A 1 100 ? -3.534 -4.386 -3.314 1.00 95.75 100 TYR A N 1
ATOM 833 C CA . TYR A 1 100 ? -2.478 -3.812 -2.476 1.00 95.75 100 TYR A CA 1
ATOM 834 C C . TYR A 1 100 ? -1.469 -4.861 -1.991 1.00 95.75 100 TYR A C 1
ATOM 836 O O . TYR A 1 100 ? -0.271 -4.584 -1.975 1.00 95.75 100 TYR A O 1
ATOM 844 N N . ASN A 1 101 ? -1.906 -6.088 -1.696 1.00 95.62 101 ASN A N 1
ATOM 845 C CA . ASN A 1 101 ? -1.002 -7.202 -1.396 1.00 95.62 101 ASN A CA 1
ATOM 846 C C . ASN A 1 101 ? -0.064 -7.512 -2.575 1.00 95.62 101 ASN A C 1
ATOM 848 O O . ASN A 1 101 ? 1.135 -7.711 -2.376 1.00 95.62 101 ASN A O 1
ATOM 852 N N . GLN A 1 102 ? -0.583 -7.518 -3.808 1.00 95.38 102 GLN A N 1
ATOM 853 C CA . GLN A 1 102 ? 0.243 -7.668 -5.010 1.00 95.38 102 GLN A CA 1
ATOM 854 C C . GLN A 1 102 ? 1.246 -6.519 -5.145 1.00 95.38 102 GLN A C 1
ATOM 856 O O . GLN A 1 102 ? 2.427 -6.765 -5.377 1.00 95.38 102 GLN A O 1
ATOM 861 N N . LEU A 1 103 ? 0.801 -5.272 -4.956 1.00 93.94 103 LEU A N 1
ATOM 862 C CA . LEU A 1 103 ? 1.674 -4.098 -5.017 1.00 93.94 103 LEU A CA 1
ATOM 863 C C . LEU A 1 103 ? 2.790 -4.136 -3.976 1.00 93.94 103 LEU A C 1
ATOM 865 O O . LEU A 1 103 ? 3.914 -3.750 -4.287 1.00 93.94 103 LEU A O 1
ATOM 869 N N . TYR A 1 104 ? 2.504 -4.626 -2.770 1.00 93.62 104 TYR A N 1
ATOM 870 C CA . TYR A 1 104 ? 3.508 -4.801 -1.727 1.00 93.62 104 TYR A CA 1
ATOM 871 C C . TYR A 1 104 ? 4.609 -5.777 -2.168 1.00 93.62 104 TYR A C 1
ATOM 873 O O . TYR A 1 104 ? 5.798 -5.462 -2.085 1.00 93.62 104 TYR A O 1
ATOM 881 N N . ILE A 1 105 ? 4.224 -6.936 -2.712 1.00 92.69 105 ILE A N 1
ATOM 882 C CA . ILE A 1 105 ? 5.165 -7.945 -3.223 1.00 92.69 105 ILE A CA 1
ATOM 883 C C . ILE A 1 105 ? 5.971 -7.391 -4.408 1.00 92.69 105 ILE A C 1
ATOM 885 O O . ILE A 1 105 ? 7.198 -7.514 -4.441 1.00 92.69 105 ILE A O 1
ATOM 889 N N . ASP A 1 106 ? 5.306 -6.741 -5.363 1.00 91.81 106 ASP A N 1
ATOM 890 C CA . ASP A 1 106 ? 5.955 -6.130 -6.525 1.00 91.81 106 ASP A CA 1
ATOM 891 C C . ASP A 1 106 ? 6.935 -5.022 -6.109 1.00 91.81 106 ASP A C 1
ATOM 893 O O . ASP A 1 106 ? 8.031 -4.925 -6.662 1.00 91.81 106 ASP A O 1
ATOM 897 N N . GLY A 1 107 ? 6.587 -4.227 -5.092 1.00 90.00 107 GLY A N 1
ATOM 898 C CA . GLY A 1 107 ? 7.442 -3.185 -4.527 1.00 90.00 107 GLY A CA 1
ATOM 899 C C . GLY A 1 107 ? 8.715 -3.748 -3.898 1.00 90.00 107 GLY A C 1
ATOM 900 O O . GLY A 1 107 ? 9.805 -3.207 -4.120 1.00 90.00 107 GLY A O 1
ATOM 901 N N . MET A 1 108 ? 8.616 -4.881 -3.198 1.00 87.31 108 MET A N 1
ATOM 902 C CA . MET A 1 108 ? 9.780 -5.587 -2.647 1.00 87.31 108 MET A CA 1
ATOM 903 C C . MET A 1 108 ? 10.705 -6.137 -3.735 1.00 87.31 108 MET A C 1
ATOM 905 O O . MET A 1 108 ? 11.925 -6.065 -3.591 1.00 87.31 108 MET A O 1
ATOM 909 N N . ASN A 1 109 ? 10.136 -6.617 -4.841 1.00 88.25 109 ASN A N 1
ATOM 910 C CA . ASN A 1 109 ? 10.891 -7.157 -5.975 1.00 88.25 109 ASN A CA 1
ATOM 911 C C . ASN A 1 109 ? 11.379 -6.080 -6.959 1.00 88.25 109 ASN A C 1
ATOM 913 O O . ASN A 1 109 ? 12.114 -6.381 -7.901 1.00 88.25 109 ASN A O 1
ATOM 917 N N . SER A 1 110 ? 10.977 -4.826 -6.761 1.00 86.44 110 SER A N 1
ATOM 918 C CA . SER A 1 110 ? 11.358 -3.719 -7.628 1.00 86.44 110 SER A CA 1
ATOM 919 C C . SER A 1 110 ? 12.775 -3.210 -7.345 1.00 86.44 110 SER A C 1
ATOM 921 O O . SER A 1 110 ? 13.305 -3.244 -6.230 1.00 86.44 110 SER A O 1
ATOM 923 N N . ASN A 1 111 ? 13.362 -2.614 -8.374 1.00 85.75 111 ASN A N 1
ATOM 924 C CA . ASN A 1 111 ? 14.637 -1.905 -8.373 1.00 85.75 111 ASN A CA 1
ATOM 925 C C . ASN A 1 111 ? 14.552 -0.482 -7.775 1.00 85.75 111 ASN A C 1
ATOM 927 O O . ASN A 1 111 ? 15.402 0.361 -8.062 1.00 85.75 111 ASN A O 1
ATOM 931 N N . LEU A 1 112 ? 13.553 -0.209 -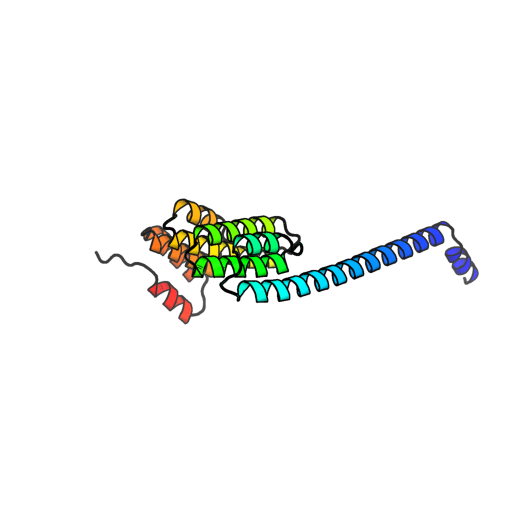6.925 1.00 83.00 112 LEU A N 1
ATOM 932 C CA . LEU A 1 112 ? 13.456 1.041 -6.174 1.00 83.00 112 LEU A CA 1
ATOM 933 C C . LEU A 1 112 ? 14.665 1.252 -5.249 1.00 83.00 112 LEU A C 1
ATOM 935 O O . LEU A 1 112 ? 15.186 0.313 -4.633 1.00 83.00 112 LEU A O 1
ATOM 939 N N . GLY A 1 113 ? 15.072 2.516 -5.111 1.00 87.06 113 GLY A N 1
ATOM 940 C CA . GLY A 1 113 ? 15.999 2.938 -4.064 1.00 87.06 113 GLY A CA 1
ATOM 941 C C . GLY A 1 113 ? 15.406 2.698 -2.673 1.00 87.06 113 GLY A C 1
ATOM 942 O O . GLY A 1 113 ? 14.187 2.636 -2.518 1.00 87.06 113 GLY A O 1
ATOM 943 N N . ARG A 1 114 ? 16.267 2.559 -1.657 1.00 86.25 114 ARG A N 1
ATOM 944 C CA . ARG A 1 114 ? 15.854 2.256 -0.275 1.00 86.25 114 ARG A CA 1
ATOM 945 C C . ARG A 1 114 ? 14.796 3.234 0.241 1.00 86.25 114 ARG A C 1
ATOM 947 O O . ARG A 1 114 ? 13.758 2.789 0.718 1.00 86.25 114 ARG A O 1
ATOM 954 N N . ASP A 1 115 ? 15.045 4.529 0.082 1.00 83.25 115 ASP A N 1
ATOM 955 C CA . ASP A 1 115 ? 14.176 5.581 0.616 1.00 83.25 115 ASP A CA 1
ATOM 956 C C . ASP A 1 115 ? 12.819 5.594 -0.098 1.00 83.25 115 ASP A C 1
ATOM 958 O O . ASP A 1 115 ? 11.772 5.573 0.542 1.00 83.25 115 ASP A O 1
ATOM 962 N N . SER A 1 116 ? 12.817 5.515 -1.435 1.00 82.62 116 SER A N 1
ATOM 963 C CA . SER A 1 116 ? 11.579 5.407 -2.217 1.00 82.62 116 SER A CA 1
ATOM 964 C C . SER A 1 116 ? 10.781 4.153 -1.862 1.00 82.62 116 SER A C 1
ATOM 966 O O . SER A 1 116 ? 9.558 4.213 -1.784 1.00 82.62 116 SER A O 1
ATOM 968 N N . ARG A 1 117 ? 11.460 3.021 -1.630 1.00 87.06 117 ARG A N 1
ATOM 969 C CA . ARG A 1 117 ? 10.812 1.773 -1.218 1.00 87.06 117 ARG A CA 1
ATOM 970 C C . ARG A 1 117 ? 10.162 1.915 0.158 1.00 87.06 117 ARG A C 1
ATOM 972 O O . ARG A 1 117 ? 9.023 1.491 0.298 1.00 87.06 117 ARG A O 1
ATOM 979 N N . SER A 1 118 ? 10.849 2.506 1.138 1.00 84.62 118 SER A N 1
ATOM 980 C CA . SER A 1 118 ? 10.288 2.749 2.479 1.00 84.62 118 SER A CA 1
ATOM 981 C C . SER A 1 118 ? 9.002 3.579 2.390 1.00 84.62 118 SER A C 1
ATOM 983 O O . SER A 1 118 ? 7.954 3.130 2.856 1.00 84.62 118 SER A O 1
ATOM 985 N N . ILE A 1 119 ? 9.039 4.712 1.678 1.00 83.12 119 ILE A N 1
ATOM 986 C CA . ILE A 1 119 ? 7.874 5.595 1.522 1.00 83.12 119 ILE A CA 1
ATOM 987 C C . ILE A 1 119 ? 6.712 4.862 0.842 1.00 83.12 119 ILE A C 1
ATOM 989 O O . ILE A 1 119 ? 5.604 4.833 1.371 1.00 83.12 119 ILE A O 1
ATOM 993 N N . ILE A 1 120 ? 6.959 4.243 -0.317 1.00 85.19 120 ILE A N 1
ATOM 994 C CA . ILE A 1 120 ? 5.905 3.563 -1.082 1.00 85.19 120 ILE A CA 1
ATOM 995 C C . ILE A 1 120 ? 5.311 2.399 -0.284 1.00 85.19 120 ILE A C 1
ATOM 997 O O . ILE A 1 120 ? 4.094 2.225 -0.259 1.00 85.19 120 ILE A O 1
ATOM 1001 N N . ASN A 1 121 ? 6.149 1.615 0.394 1.00 86.94 121 ASN A N 1
ATOM 1002 C CA . ASN A 1 121 ? 5.671 0.503 1.202 1.00 86.94 121 ASN A CA 1
ATOM 1003 C C . ASN A 1 121 ? 4.829 0.980 2.381 1.00 86.94 121 ASN A C 1
ATOM 1005 O O . ASN A 1 121 ? 3.835 0.330 2.679 1.00 86.94 121 ASN A O 1
ATOM 1009 N N . SER A 1 122 ? 5.188 2.096 3.020 1.00 84.19 122 SER A N 1
ATOM 1010 C CA . SER A 1 122 ? 4.392 2.678 4.105 1.00 84.19 122 SER A CA 1
ATOM 1011 C C . SER A 1 122 ? 2.964 2.994 3.643 1.00 84.19 122 SER A C 1
ATOM 1013 O O . SER A 1 122 ? 1.998 2.570 4.276 1.00 84.19 122 SER A O 1
ATOM 1015 N N . GLU A 1 123 ? 2.820 3.636 2.479 1.00 85.00 123 GLU A N 1
ATOM 1016 C CA . GLU A 1 123 ? 1.513 3.958 1.888 1.00 85.00 123 GLU A CA 1
ATOM 1017 C C . GLU A 1 123 ? 0.721 2.701 1.483 1.00 85.00 123 GLU A C 1
ATOM 1019 O O . GLU A 1 123 ? -0.487 2.609 1.708 1.00 85.00 123 GLU A O 1
ATOM 1024 N N . ILE A 1 124 ? 1.386 1.693 0.908 1.00 90.19 124 ILE A N 1
ATOM 1025 C CA . ILE A 1 124 ? 0.736 0.421 0.556 1.00 90.19 124 ILE A CA 1
ATOM 1026 C C . ILE A 1 124 ? 0.264 -0.310 1.820 1.00 90.19 124 ILE A C 1
ATOM 1028 O O . ILE A 1 124 ? -0.893 -0.724 1.893 1.00 90.19 124 ILE A O 1
ATOM 1032 N N . ILE A 1 125 ? 1.141 -0.455 2.817 1.00 92.00 125 ILE A N 1
ATOM 1033 C CA . ILE A 1 125 ? 0.851 -1.151 4.075 1.00 92.00 125 ILE A CA 1
ATOM 1034 C C . ILE A 1 125 ? -0.316 -0.481 4.800 1.00 92.00 125 ILE A C 1
ATOM 1036 O O . ILE A 1 125 ? -1.220 -1.168 5.276 1.00 92.00 125 ILE A O 1
ATOM 1040 N N . GLU A 1 126 ? -0.339 0.848 4.852 1.00 89.44 126 GLU A N 1
ATOM 1041 C CA . GLU A 1 126 ? -1.441 1.570 5.471 1.00 89.44 126 GLU A CA 1
ATOM 1042 C C . GLU A 1 126 ? -2.783 1.273 4.807 1.00 89.44 126 GLU A C 1
ATOM 1044 O O . GLU A 1 126 ? -3.770 1.021 5.502 1.00 89.44 126 GLU A O 1
ATOM 1049 N N . ASN A 1 127 ? -2.833 1.255 3.475 1.00 89.50 127 ASN A N 1
ATOM 1050 C CA . ASN A 1 127 ? -4.057 0.908 2.763 1.00 89.50 127 ASN A CA 1
ATOM 1051 C C . ASN A 1 127 ? -4.497 -0.530 3.064 1.00 89.50 127 ASN A C 1
ATOM 1053 O O . ASN A 1 127 ? -5.685 -0.769 3.286 1.00 89.50 127 ASN A O 1
ATOM 1057 N N . ILE A 1 128 ? -3.558 -1.476 3.161 1.00 94.75 128 ILE A N 1
ATOM 1058 C CA . ILE A 1 128 ? -3.859 -2.855 3.570 1.00 94.75 128 ILE A CA 1
ATOM 1059 C C . ILE A 1 128 ? -4.455 -2.888 4.984 1.00 94.75 128 ILE A C 1
ATOM 1061 O O . ILE A 1 128 ? -5.480 -3.535 5.202 1.00 94.75 128 ILE A O 1
ATOM 1065 N N . ILE A 1 129 ? -3.862 -2.168 5.940 1.00 94.88 129 ILE A N 1
ATOM 1066 C CA . ILE A 1 129 ? -4.358 -2.085 7.322 1.00 94.88 129 ILE A CA 1
ATOM 1067 C C . ILE A 1 129 ? -5.769 -1.490 7.353 1.00 94.88 129 ILE A C 1
ATOM 1069 O O . ILE A 1 129 ? -6.670 -2.086 7.940 1.00 94.88 129 ILE A O 1
ATOM 1073 N N . ARG A 1 130 ? -5.996 -0.358 6.676 1.00 90.94 130 ARG A N 1
ATOM 1074 C CA . ARG A 1 130 ? -7.307 0.310 6.611 1.00 90.94 130 ARG A CA 1
ATOM 1075 C C . ARG A 1 130 ? -8.382 -0.566 5.966 1.00 90.94 130 ARG A C 1
ATOM 1077 O O . ARG A 1 130 ? -9.537 -0.518 6.386 1.00 90.94 130 ARG A O 1
ATOM 1084 N N . ILE A 1 131 ? -8.028 -1.368 4.963 1.00 94.44 131 ILE A N 1
ATOM 1085 C CA . ILE A 1 131 ? -8.958 -2.325 4.352 1.00 94.44 131 ILE A CA 1
ATOM 1086 C C . ILE A 1 131 ? -9.248 -3.487 5.307 1.00 94.44 131 ILE A C 1
ATOM 1088 O O . ILE A 1 131 ? -10.405 -3.869 5.445 1.00 94.44 131 ILE A O 1
ATOM 1092 N N . ASN A 1 132 ? -8.242 -4.023 6.003 1.00 96.12 132 ASN A N 1
ATOM 1093 C CA . ASN A 1 132 ? -8.454 -5.085 6.992 1.00 96.12 132 ASN A CA 1
ATOM 1094 C C . ASN A 1 132 ? -9.299 -4.614 8.186 1.00 96.12 132 ASN A C 1
ATOM 1096 O O . ASN A 1 132 ? -10.112 -5.388 8.680 1.00 96.12 132 ASN A O 1
ATOM 1100 N N . ILE A 1 133 ? -9.188 -3.342 8.588 1.00 94.56 133 ILE A N 1
ATOM 1101 C CA . ILE A 1 133 ? -10.120 -2.708 9.534 1.00 94.56 133 ILE A CA 1
ATOM 1102 C C . ILE A 1 133 ? -11.556 -2.798 9.002 1.00 94.56 133 ILE A C 1
ATOM 1104 O O . ILE A 1 133 ? -12.428 -3.308 9.689 1.00 94.56 133 ILE A O 1
ATOM 1108 N N . GLN A 1 134 ? -11.806 -2.367 7.762 1.00 94.50 134 GLN A N 1
ATOM 1109 C CA . GLN A 1 134 ? -13.154 -2.404 7.169 1.00 94.50 134 GLN A CA 1
ATOM 1110 C C . GLN A 1 134 ? -13.698 -3.821 6.936 1.00 94.50 134 GLN A C 1
ATOM 1112 O O . GLN A 1 134 ? -14.907 -4.000 6.819 1.00 94.50 134 GLN A O 1
ATOM 1117 N N . LEU A 1 135 ? -12.813 -4.812 6.827 1.00 96.12 135 LEU A N 1
ATOM 1118 C CA . LEU A 1 135 ? -13.155 -6.227 6.692 1.00 96.12 135 LEU A CA 1
ATOM 1119 C C . LEU A 1 135 ? -13.323 -6.945 8.041 1.00 96.12 135 LEU A C 1
ATOM 1121 O O . LEU A 1 135 ? -13.589 -8.145 8.029 1.00 96.12 135 LEU A O 1
ATOM 1125 N N . ASP A 1 136 ? -13.136 -6.256 9.173 1.00 97.31 136 ASP A N 1
ATOM 1126 C CA . ASP A 1 136 ? -13.078 -6.858 10.512 1.00 97.31 136 ASP A CA 1
ATOM 1127 C C . ASP A 1 136 ? -12.017 -7.987 10.637 1.00 97.31 136 ASP A C 1
ATOM 1129 O O . ASP A 1 136 ? -12.140 -8.900 11.456 1.00 97.31 136 ASP A O 1
ATOM 1133 N N . ASP A 1 137 ? -10.938 -7.929 9.846 1.00 97.56 137 ASP A N 1
ATOM 1134 C CA . ASP A 1 137 ? -9.893 -8.964 9.772 1.00 97.56 137 ASP A CA 1
ATOM 1135 C C . ASP A 1 137 ? -8.656 -8.578 10.602 1.00 97.56 137 ASP A C 1
ATOM 1137 O O . ASP A 1 137 ? -7.641 -8.082 10.097 1.00 97.56 137 ASP A O 1
ATOM 1141 N N . PHE A 1 138 ? -8.759 -8.786 11.917 1.00 97.12 138 PHE A N 1
ATOM 1142 C CA . PHE A 1 138 ? -7.698 -8.449 12.871 1.00 97.12 138 PHE A CA 1
ATOM 1143 C C . PHE A 1 138 ? -6.384 -9.187 12.587 1.00 97.12 138 PHE A C 1
ATOM 1145 O O . PHE A 1 138 ? -5.314 -8.579 12.601 1.00 97.12 138 PHE A O 1
ATOM 1152 N N . GLU A 1 139 ? -6.439 -10.497 12.344 1.00 96.94 139 GLU A N 1
ATOM 1153 C CA . GLU A 1 139 ? -5.227 -11.310 12.208 1.00 96.94 139 GLU A CA 1
ATOM 1154 C C . GLU A 1 139 ? -4.437 -10.936 10.954 1.00 96.94 139 GLU A C 1
ATOM 1156 O O . GLU A 1 139 ? -3.209 -10.841 11.006 1.00 96.94 139 GLU A O 1
ATOM 1161 N N . GLU A 1 140 ? -5.119 -10.666 9.836 1.00 94.88 140 GLU A N 1
ATOM 1162 C CA . GLU A 1 140 ? -4.439 -10.218 8.625 1.00 94.88 140 GLU A CA 1
ATOM 1163 C C . GLU A 1 140 ? -3.878 -8.803 8.789 1.00 94.88 140 GLU A C 1
ATOM 1165 O O . GLU A 1 140 ? -2.708 -8.571 8.485 1.00 94.88 140 GLU A O 1
ATOM 1170 N N . GLY A 1 141 ? -4.654 -7.869 9.351 1.00 95.31 141 GLY A N 1
ATOM 1171 C CA . GLY A 1 141 ? -4.176 -6.509 9.611 1.00 95.31 141 GLY A CA 1
ATOM 1172 C C . GLY A 1 141 ? -2.954 -6.470 10.537 1.00 95.31 141 GLY A C 1
ATOM 1173 O O . GLY A 1 141 ? -1.985 -5.757 10.264 1.00 95.31 141 GLY A O 1
ATOM 1174 N N . LYS A 1 142 ? -2.936 -7.309 11.579 1.00 96.69 142 LYS A N 1
ATOM 1175 C CA . LYS A 1 142 ? -1.836 -7.384 12.550 1.00 96.69 142 LYS A CA 1
ATOM 1176 C C . LYS A 1 142 ? -0.507 -7.815 11.922 1.00 96.69 142 LYS A C 1
ATOM 1178 O O . LYS A 1 142 ? 0.548 -7.346 12.350 1.00 96.69 142 LYS A O 1
ATOM 1183 N N . LYS A 1 143 ? -0.521 -8.671 10.893 1.00 95.06 143 LYS A N 1
ATOM 1184 C CA . LYS A 1 143 ? 0.710 -9.055 10.171 1.00 95.06 143 LYS A CA 1
ATOM 1185 C C . LYS A 1 143 ? 1.409 -7.837 9.571 1.00 95.06 143 LYS A C 1
ATOM 1187 O O . LYS A 1 143 ? 2.632 -7.741 9.637 1.00 95.06 143 LYS A O 1
ATOM 1192 N N . PHE A 1 144 ? 0.627 -6.910 9.029 1.00 93.38 144 PHE A N 1
ATOM 1193 C CA . PHE A 1 144 ? 1.125 -5.700 8.387 1.00 93.38 144 PHE A CA 1
ATOM 1194 C C . PHE A 1 144 ? 1.561 -4.636 9.392 1.00 93.38 144 PHE A C 1
ATOM 1196 O O . PHE A 1 144 ? 2.600 -4.012 9.182 1.00 93.38 144 PHE A O 1
ATOM 1203 N N . ILE A 1 145 ? 0.861 -4.508 10.522 1.00 93.44 145 ILE A N 1
ATOM 1204 C CA . ILE A 1 145 ? 1.300 -3.677 11.655 1.00 93.44 145 ILE A CA 1
ATOM 1205 C C . ILE A 1 145 ? 2.728 -4.030 12.083 1.00 93.44 145 ILE A C 1
ATOM 1207 O O . ILE A 1 145 ? 3.584 -3.155 12.171 1.00 93.44 145 ILE A O 1
ATOM 1211 N N . ASN A 1 146 ? 3.024 -5.321 12.244 1.00 88.50 146 ASN A N 1
ATOM 1212 C CA . ASN A 1 146 ? 4.352 -5.783 12.658 1.00 88.50 146 ASN A CA 1
ATOM 1213 C C . ASN A 1 146 ? 5.461 -5.496 11.627 1.00 88.50 146 ASN A C 1
ATOM 1215 O O . ASN A 1 146 ? 6.641 -5.623 11.949 1.00 88.50 146 ASN A O 1
ATOM 1219 N N . SER A 1 147 ? 5.095 -5.155 10.388 1.00 86.69 147 SER A N 1
ATOM 1220 C CA . SER A 1 147 ? 6.036 -4.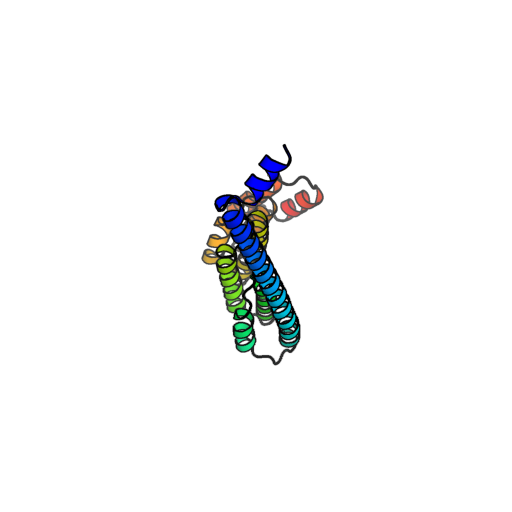818 9.314 1.00 86.69 147 SER A CA 1
ATOM 1221 C C . SER A 1 147 ? 6.310 -3.316 9.185 1.00 86.69 147 SER A C 1
ATOM 1223 O O . SER A 1 147 ? 7.171 -2.929 8.393 1.00 86.69 147 SER A O 1
ATOM 1225 N N . LEU A 1 148 ? 5.591 -2.473 9.936 1.00 85.50 148 LEU A N 1
ATOM 1226 C CA . LEU A 1 148 ? 5.742 -1.023 9.879 1.00 85.50 148 LEU A CA 1
ATOM 1227 C C . LEU A 1 148 ? 7.103 -0.576 10.423 1.00 85.50 148 LEU A C 1
ATOM 1229 O O . LEU A 1 148 ? 7.560 -1.007 11.487 1.00 85.50 148 LEU A O 1
ATOM 1233 N N . GLU A 1 149 ? 7.721 0.371 9.716 1.00 85.88 149 GLU A N 1
ATOM 1234 C CA . GLU A 1 149 ? 8.833 1.138 10.272 1.00 85.88 149 GLU A CA 1
ATOM 1235 C C . GLU A 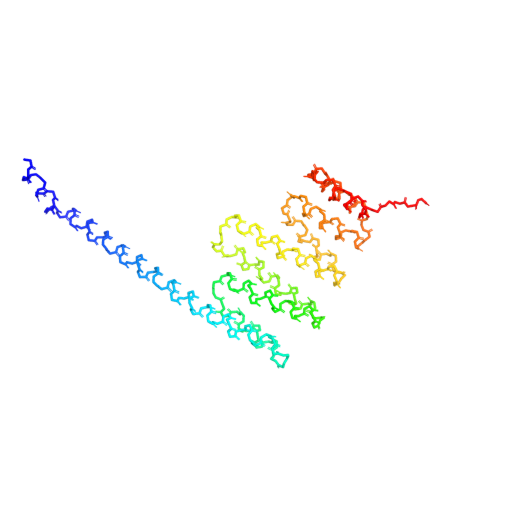1 149 ? 8.347 1.916 11.498 1.00 85.88 149 GLU A C 1
ATOM 1237 O O . GLU A 1 149 ? 7.245 2.466 11.496 1.00 85.88 149 GLU A O 1
ATOM 1242 N N . GLN A 1 150 ? 9.163 1.948 12.548 1.00 87.06 150 GLN A N 1
ATOM 1243 C CA . GLN A 1 150 ? 8.821 2.630 13.792 1.00 87.06 150 GLN A CA 1
ATOM 1244 C C . GLN A 1 150 ? 9.020 4.134 13.593 1.00 87.06 150 GLN A C 1
ATOM 1246 O O . GLN A 1 150 ? 10.148 4.596 13.422 1.00 87.06 150 GLN A O 1
ATOM 1251 N N . ASN A 1 151 ? 7.905 4.853 13.508 1.00 88.44 151 ASN A N 1
ATOM 1252 C CA . ASN A 1 151 ? 7.840 6.306 13.451 1.00 88.44 151 ASN A CA 1
ATOM 1253 C C . ASN A 1 151 ? 6.466 6.782 13.948 1.00 88.44 151 ASN A C 1
ATOM 1255 O O . ASN A 1 151 ? 5.502 6.009 13.958 1.00 88.44 151 ASN A O 1
ATOM 1259 N N . GLN A 1 152 ? 6.365 8.067 14.284 1.00 90.56 152 GLN A N 1
ATOM 1260 C CA . GLN A 1 152 ? 5.158 8.733 14.782 1.00 90.56 152 GLN A CA 1
ATOM 1261 C C . GLN A 1 152 ? 3.886 8.342 14.016 1.00 90.56 152 GLN A C 1
ATOM 1263 O O . GLN A 1 152 ? 2.913 7.882 14.614 1.00 90.56 152 GLN A O 1
ATOM 1268 N N . ARG A 1 153 ? 3.898 8.500 12.687 1.00 87.50 153 ARG A N 1
ATOM 1269 C CA . ARG A 1 153 ? 2.736 8.264 11.815 1.00 87.50 153 ARG A CA 1
ATOM 1270 C C . ARG A 1 153 ? 2.272 6.812 11.882 1.00 87.50 153 ARG A C 1
ATOM 1272 O O . ARG A 1 153 ? 1.076 6.536 11.928 1.00 87.50 153 ARG A O 1
ATOM 1279 N N . ASN A 1 154 ? 3.219 5.882 11.895 1.00 91.56 154 ASN A N 1
ATOM 1280 C CA . ASN A 1 154 ? 2.935 4.454 11.931 1.00 91.56 154 ASN A CA 1
ATOM 1281 C C . ASN A 1 154 ? 2.457 3.997 13.313 1.00 91.56 154 ASN A C 1
ATOM 1283 O O . ASN A 1 154 ? 1.578 3.143 13.394 1.00 91.56 154 ASN A O 1
ATOM 1287 N N . HIS A 1 155 ? 2.959 4.607 14.387 1.00 93.94 155 HIS A N 1
ATOM 1288 C CA . HIS A 1 155 ? 2.434 4.403 15.736 1.00 93.94 155 HIS A CA 1
ATOM 1289 C C . HIS A 1 155 ? 0.998 4.915 15.887 1.00 93.94 155 HIS A C 1
ATOM 1291 O O . HIS A 1 155 ? 0.169 4.262 16.519 1.00 93.94 155 HIS A O 1
ATOM 1297 N N . GLU A 1 156 ? 0.663 6.040 15.256 1.00 93.44 156 GLU A N 1
ATOM 1298 C CA . GLU A 1 156 ? -0.712 6.540 15.231 1.00 93.44 156 GLU A CA 1
ATOM 1299 C C . GLU A 1 156 ? -1.655 5.585 14.478 1.00 93.44 156 GLU A C 1
ATOM 1301 O O . GLU A 1 156 ? -2.726 5.251 14.989 1.00 93.44 156 GLU A O 1
ATOM 1306 N N . LEU A 1 157 ? -1.238 5.089 13.307 1.00 92.94 157 LEU A N 1
ATOM 1307 C CA . LEU A 1 157 ? -1.981 4.087 12.535 1.00 92.94 157 LEU A CA 1
ATOM 1308 C C . LEU A 1 157 ? -2.177 2.779 13.319 1.00 92.94 157 LEU A C 1
ATOM 1310 O O . LEU A 1 157 ? -3.259 2.191 13.291 1.00 92.94 157 LEU A O 1
ATOM 1314 N N . GLU A 1 158 ? -1.140 2.324 14.023 1.00 95.69 158 GLU A N 1
ATOM 1315 C CA . GLU A 1 158 ? -1.199 1.150 14.894 1.00 95.69 158 GLU A CA 1
ATOM 1316 C C . GLU A 1 158 ? -2.195 1.345 16.044 1.00 95.69 158 GLU A C 1
ATOM 1318 O O . GLU A 1 158 ? -3.010 0.459 16.317 1.00 95.69 158 GLU A O 1
ATOM 1323 N N . GLY A 1 159 ? -2.192 2.527 16.663 1.00 95.25 159 GLY A N 1
ATOM 1324 C CA . GLY A 1 159 ? -3.175 2.899 17.673 1.00 95.25 159 GLY A CA 1
ATOM 1325 C C . GLY A 1 159 ? -4.606 2.856 17.133 1.00 95.25 159 GLY A C 1
ATOM 1326 O O . GLY A 1 159 ? -5.478 2.238 17.746 1.00 95.25 159 GLY A O 1
ATOM 1327 N N . ASP A 1 160 ? -4.841 3.440 15.954 1.00 94.31 160 ASP A N 1
ATOM 1328 C CA . ASP A 1 160 ? -6.152 3.442 15.292 1.00 94.31 160 ASP A CA 1
ATOM 1329 C C . ASP A 1 160 ? -6.635 2.017 14.969 1.00 94.31 160 ASP A C 1
ATOM 1331 O O . ASP A 1 160 ? -7.803 1.685 15.203 1.00 94.31 160 ASP A O 1
ATOM 1335 N N . PHE A 1 161 ? -5.729 1.153 14.504 1.00 97.00 161 PHE A N 1
ATOM 1336 C CA . PHE A 1 161 ? -6.001 -0.261 14.259 1.00 97.00 161 PHE A CA 1
ATOM 1337 C C . PHE A 1 161 ? -6.437 -0.987 15.537 1.00 97.00 161 PHE A C 1
ATOM 1339 O O . PHE A 1 161 ? -7.526 -1.564 15.586 1.00 97.00 161 PHE A O 1
ATOM 1346 N N . TYR A 1 162 ? -5.637 -0.934 16.604 1.00 97.44 162 TYR A N 1
ATOM 1347 C CA . TYR A 1 162 ? -5.971 -1.621 17.854 1.00 97.44 162 TYR A CA 1
ATOM 1348 C C . TYR A 1 162 ? -7.234 -1.060 18.513 1.00 97.44 162 TYR A C 1
ATOM 1350 O O . TYR A 1 162 ? -8.050 -1.825 19.039 1.00 97.44 162 TYR A O 1
ATOM 1358 N N . LYS A 1 163 ? -7.447 0.258 18.430 1.00 96.56 163 LYS A N 1
ATOM 1359 C CA . LYS A 1 163 ? -8.646 0.915 18.953 1.00 96.56 163 LYS A CA 1
ATOM 1360 C C . LYS A 1 163 ? -9.909 0.386 18.282 1.00 96.56 163 LYS A C 1
ATOM 1362 O O . LYS A 1 163 ? -10.877 0.094 18.985 1.00 96.56 163 LYS A O 1
ATOM 1367 N N . TYR A 1 164 ? -9.899 0.230 16.956 1.00 95.88 164 TYR A N 1
ATOM 1368 C CA . TYR A 1 164 ? -11.029 -0.330 16.212 1.00 95.88 164 TYR A CA 1
ATOM 1369 C C . TYR A 1 164 ? -11.414 -1.725 16.731 1.00 95.88 164 TYR A C 1
ATOM 1371 O O . TYR A 1 164 ? -12.579 -1.983 17.035 1.00 95.88 164 TYR A O 1
ATOM 1379 N N . PHE A 1 165 ? -10.419 -2.586 16.957 1.00 96.50 165 PHE A N 1
ATOM 1380 C CA . PHE A 1 165 ? -10.606 -3.945 17.481 1.00 96.50 165 PHE A CA 1
ATOM 1381 C C . PHE A 1 165 ? -10.750 -4.026 19.011 1.00 96.50 165 PHE A C 1
ATOM 1383 O O . PHE A 1 165 ? -10.691 -5.117 19.584 1.00 96.50 165 PHE A O 1
ATOM 1390 N N . LYS A 1 166 ? -10.967 -2.889 19.688 1.00 96.06 166 LYS A N 1
ATOM 1391 C CA . LYS A 1 166 ? -11.169 -2.788 21.147 1.00 96.06 166 LYS A CA 1
ATOM 1392 C C . LYS A 1 166 ? -9.998 -3.327 21.980 1.00 96.06 166 LYS A C 1
ATOM 1394 O O . LYS A 1 166 ? -10.179 -3.771 23.112 1.00 96.06 166 LYS A O 1
ATOM 1399 N N . LYS A 1 167 ? -8.788 -3.275 21.424 1.00 96.44 167 LYS A N 1
ATOM 1400 C CA . LYS A 1 167 ? -7.516 -3.578 22.091 1.00 96.44 167 LYS A CA 1
ATOM 1401 C C . LYS A 1 167 ? -6.962 -2.294 22.703 1.00 96.44 167 LYS A C 1
ATOM 1403 O O . LYS A 1 167 ? -6.015 -1.706 22.195 1.00 96.44 167 LYS A O 1
ATOM 1408 N N . PHE A 1 168 ? -7.668 -1.766 23.704 1.00 96.19 168 PHE A N 1
ATOM 1409 C CA . PHE A 1 168 ? -7.452 -0.392 24.172 1.00 96.19 168 PHE A CA 1
ATOM 1410 C C . PHE A 1 168 ? -6.090 -0.177 24.837 1.00 96.19 168 PHE A C 1
ATOM 1412 O O . PHE A 1 168 ? -5.523 0.902 24.682 1.00 96.19 168 PHE A O 1
ATOM 1419 N N . ASP A 1 169 ? -5.549 -1.189 25.515 1.00 95.81 169 ASP A N 1
ATOM 1420 C CA . ASP A 1 169 ? -4.222 -1.108 26.129 1.00 95.81 169 ASP A CA 1
ATOM 1421 C C . ASP A 1 169 ? -3.135 -1.009 25.054 1.00 95.81 169 ASP A C 1
ATOM 1423 O O . ASP A 1 169 ? -2.281 -0.122 25.104 1.00 95.81 169 ASP A O 1
ATOM 1427 N N . GLU A 1 170 ? -3.204 -1.866 24.032 1.00 96.50 170 GLU A N 1
ATOM 1428 C CA . GLU A 1 170 ? -2.301 -1.824 22.883 1.00 96.50 170 GLU A CA 1
ATOM 1429 C C . GLU A 1 170 ? -2.455 -0.518 22.097 1.00 96.50 170 GLU A C 1
ATOM 1431 O O . GLU A 1 170 ? -1.457 0.112 21.751 1.00 96.50 170 GLU A O 1
ATOM 1436 N N . ALA A 1 171 ? -3.693 -0.061 21.887 1.00 96.88 171 ALA A N 1
ATOM 1437 C CA . ALA A 1 171 ? -3.969 1.198 21.206 1.00 96.88 171 ALA A CA 1
ATOM 1438 C C . ALA A 1 171 ? -3.345 2.394 21.935 1.00 96.88 171 ALA A C 1
ATOM 1440 O O . ALA A 1 171 ? -2.653 3.207 21.324 1.00 96.88 171 ALA A O 1
ATOM 1441 N N . ASN A 1 172 ? -3.562 2.491 23.250 1.00 97.12 172 ASN A N 1
ATOM 1442 C CA . ASN A 1 172 ? -3.021 3.572 24.066 1.00 97.12 172 ASN A CA 1
ATOM 1443 C C . ASN A 1 172 ? -1.490 3.542 24.113 1.00 97.12 172 ASN A C 1
ATOM 1445 O O . ASN A 1 172 ? -0.886 4.606 24.018 1.00 97.12 172 ASN A O 1
ATOM 1449 N N . ASN A 1 173 ? -0.874 2.357 24.192 1.00 96.38 173 ASN A N 1
ATOM 1450 C CA . ASN A 1 173 ? 0.581 2.205 24.122 1.00 96.38 173 ASN A CA 1
ATOM 1451 C C . ASN A 1 173 ? 1.138 2.731 22.788 1.00 96.38 173 ASN A C 1
ATOM 1453 O O . ASN A 1 173 ? 2.101 3.494 22.774 1.00 96.38 173 ASN A O 1
ATOM 1457 N N . SER A 1 174 ? 0.506 2.394 21.663 1.00 96.25 174 SER A N 1
ATOM 1458 C CA . SER A 1 174 ? 0.921 2.916 20.356 1.00 96.25 174 SER A CA 1
ATOM 1459 C C . SER A 1 174 ? 0.726 4.429 20.243 1.00 96.25 174 SER A C 1
ATOM 1461 O O . SER A 1 174 ? 1.624 5.120 19.768 1.00 96.25 174 SER A O 1
ATOM 1463 N N . TYR A 1 175 ? -0.377 4.985 20.753 1.00 97.06 175 TYR A N 1
ATOM 1464 C CA . TYR A 1 175 ? -0.547 6.441 20.803 1.00 97.06 175 TYR A CA 1
ATOM 1465 C C . TYR A 1 175 ? 0.493 7.133 21.694 1.00 97.06 175 TYR A C 1
ATOM 1467 O O . TYR A 1 175 ? 0.944 8.221 21.348 1.00 97.06 175 TYR A O 1
ATOM 1475 N N . ASP A 1 176 ? 0.898 6.522 22.809 1.00 96.38 176 ASP A N 1
ATOM 1476 C CA . ASP A 1 176 ? 1.949 7.069 23.672 1.00 96.38 176 ASP A CA 1
ATOM 1477 C C . ASP A 1 176 ? 3.297 7.132 22.950 1.00 96.38 176 ASP A C 1
ATOM 1479 O O . ASP A 1 176 ? 3.938 8.180 22.962 1.00 96.38 176 ASP A O 1
ATOM 1483 N N . LYS A 1 177 ? 3.666 6.087 22.201 1.00 95.81 177 LYS A N 1
ATOM 1484 C CA . LYS A 1 177 ? 4.857 6.123 21.335 1.00 95.81 177 LYS A CA 1
ATOM 1485 C C . LYS A 1 177 ? 4.763 7.200 20.254 1.00 95.81 177 LYS A C 1
ATOM 1487 O O . LYS A 1 177 ? 5.733 7.905 20.002 1.00 95.81 177 LYS A O 1
ATOM 1492 N N . ALA A 1 178 ? 3.592 7.373 19.635 1.00 94.50 178 ALA A N 1
ATOM 1493 C CA . ALA A 1 178 ? 3.389 8.444 18.660 1.00 94.50 178 ALA A CA 1
ATOM 1494 C C . ALA A 1 178 ? 3.581 9.839 19.289 1.00 94.50 178 ALA A C 1
ATOM 1496 O O . ALA A 1 178 ? 4.122 10.736 18.649 1.00 94.50 178 ALA A O 1
ATOM 1497 N N . LEU A 1 179 ? 3.161 10.025 20.546 1.00 95.06 179 LEU A N 1
ATOM 1498 C CA . LEU A 1 179 ? 3.329 11.280 21.282 1.00 95.06 179 LEU A CA 1
ATOM 1499 C C . LEU A 1 179 ? 4.784 11.567 21.672 1.00 95.06 179 LEU A C 1
ATOM 1501 O O . LEU A 1 179 ? 5.146 12.736 21.761 1.00 95.06 179 LEU A O 1
ATOM 1505 N N . GLU A 1 180 ? 5.606 10.541 21.910 1.00 94.00 180 GLU A N 1
ATOM 1506 C CA . GLU A 1 180 ? 7.034 10.707 22.230 1.00 94.00 180 GLU A CA 1
ATOM 1507 C C . GLU A 1 180 ? 7.834 11.312 21.065 1.00 94.00 180 GLU A C 1
ATOM 1509 O O . GLU A 1 180 ? 8.819 12.017 21.290 1.00 94.00 180 GLU A O 1
ATOM 1514 N N . GLU A 1 181 ? 7.403 11.060 19.829 1.00 89.56 181 GLU A N 1
ATOM 1515 C CA . GLU A 1 181 ? 8.082 11.515 18.612 1.00 89.56 181 GLU A CA 1
ATOM 1516 C C . GLU A 1 181 ? 7.500 12.809 18.014 1.00 89.56 181 GLU A C 1
ATOM 1518 O O . GLU A 1 181 ? 8.120 13.412 17.134 1.00 89.56 181 GLU A O 1
ATOM 1523 N N . GLU A 1 182 ? 6.321 13.253 18.462 1.00 90.56 182 GLU A N 1
ATOM 1524 C CA . GLU A 1 182 ? 5.643 14.428 17.906 1.00 90.56 182 GLU A CA 1
ATOM 1525 C C . GLU A 1 182 ? 6.040 15.723 18.629 1.00 90.56 182 GLU A C 1
ATOM 1527 O O . GLU A 1 182 ? 6.110 15.793 19.855 1.00 90.56 182 GLU A O 1
ATOM 1532 N N . THR A 1 183 ? 6.265 16.781 17.851 1.00 89.31 183 THR A N 1
ATOM 1533 C CA . THR A 1 183 ? 6.653 18.108 18.360 1.00 89.31 183 THR A CA 1
ATOM 1534 C C . THR A 1 183 ? 5.615 19.183 18.055 1.00 89.31 183 THR A C 1
ATOM 1536 O O . THR A 1 183 ? 5.589 20.214 18.724 1.00 89.31 183 THR A O 1
ATOM 1539 N N . ASP A 1 184 ? 4.736 18.949 17.079 1.00 92.44 184 ASP A N 1
ATOM 1540 C CA . ASP A 1 184 ? 3.631 19.841 16.754 1.00 92.44 184 ASP A CA 1
ATOM 1541 C C . ASP A 1 184 ? 2.501 19.715 17.788 1.00 92.44 184 ASP A C 1
ATOM 1543 O O . ASP A 1 18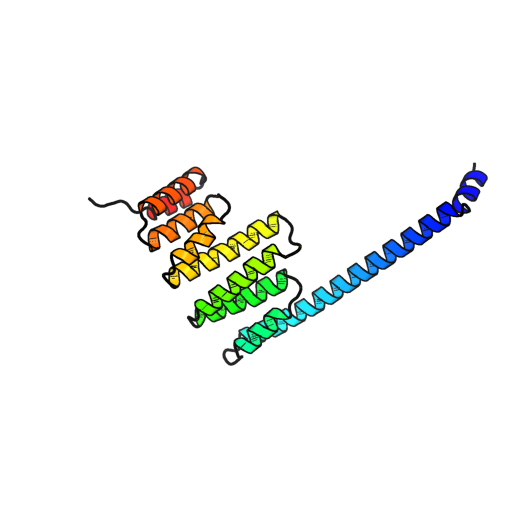4 ? 1.860 18.671 17.926 1.00 92.44 184 ASP A O 1
ATOM 1547 N N . GLU A 1 185 ? 2.216 20.804 18.509 1.00 90.50 185 GLU A N 1
ATOM 1548 C CA . GLU A 1 185 ? 1.180 20.827 19.551 1.00 90.50 185 GLU A CA 1
ATOM 1549 C C . GLU A 1 185 ? -0.220 20.485 19.016 1.00 90.50 185 GLU A C 1
ATOM 1551 O O . GLU A 1 185 ? -1.023 19.868 19.723 1.00 90.50 185 GLU A O 1
ATOM 1556 N N . GLY A 1 186 ? -0.525 20.857 17.769 1.00 90.00 186 GLY A N 1
ATOM 1557 C CA . GLY A 1 186 ? -1.800 20.544 17.129 1.00 90.00 186 GLY A CA 1
ATOM 1558 C C . GLY A 1 186 ? -1.994 19.038 16.977 1.00 90.00 186 GLY A C 1
ATOM 1559 O O . GLY A 1 186 ? -3.022 18.493 17.391 1.00 90.00 186 GLY A O 1
ATOM 1560 N N . LYS A 1 187 ? -0.978 18.352 16.454 1.00 88.88 187 LYS A N 1
ATOM 1561 C CA . LYS A 1 187 ? -0.970 16.893 16.320 1.00 88.88 187 LYS A CA 1
ATOM 1562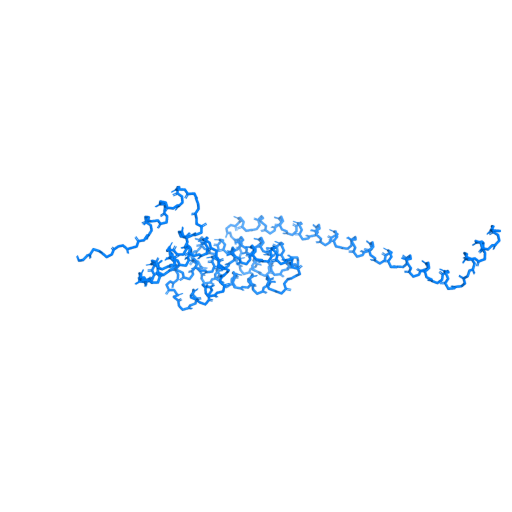 C C . LYS A 1 187 ? -0.919 16.172 17.662 1.00 88.88 187 LYS A C 1
ATOM 1564 O O . LYS A 1 187 ? -1.661 15.211 17.844 1.00 88.88 187 LYS A O 1
ATOM 1569 N N . ILE A 1 188 ? -0.144 16.663 18.632 1.00 92.00 188 ILE A N 1
ATOM 1570 C CA . ILE A 1 188 ? -0.147 16.131 20.007 1.00 92.00 188 ILE A CA 1
ATOM 1571 C C . ILE A 1 188 ? -1.571 16.124 20.571 1.00 92.00 188 ILE A C 1
ATOM 1573 O O . ILE A 1 188 ? -2.040 15.113 21.099 1.00 92.00 188 ILE A O 1
ATOM 1577 N N . ASN A 1 189 ? -2.282 17.247 20.449 1.00 92.06 189 ASN A N 1
ATOM 1578 C CA . ASN A 1 189 ? -3.654 17.355 20.935 1.00 92.06 189 ASN A CA 1
ATOM 1579 C C . ASN A 1 189 ? -4.597 16.411 20.181 1.00 92.06 189 ASN A C 1
ATOM 1581 O O . ASN A 1 189 ? -5.443 15.770 20.804 1.00 92.06 189 ASN A O 1
ATOM 1585 N N . PHE A 1 190 ? -4.422 16.268 18.867 1.00 91.19 190 PHE A N 1
ATOM 1586 C CA . PHE A 1 190 ? -5.198 15.328 18.062 1.00 91.19 190 PHE A CA 1
ATOM 1587 C C . PHE A 1 190 ? -4.991 13.867 18.494 1.00 91.19 190 PHE A C 1
ATOM 1589 O O . PHE A 1 190 ? -5.970 13.156 18.718 1.00 91.19 190 PHE A O 1
ATOM 1596 N N . ILE A 1 191 ? -3.745 13.430 18.697 1.00 91.88 191 ILE A N 1
ATOM 1597 C CA . ILE A 1 191 ? -3.432 12.065 19.145 1.00 91.88 191 ILE A CA 1
ATOM 1598 C C . ILE A 1 191 ? -3.991 11.819 20.555 1.00 91.88 191 ILE A C 1
ATOM 1600 O O . ILE A 1 191 ? -4.589 10.775 20.813 1.00 91.88 191 ILE A O 1
ATOM 1604 N N . ARG A 1 192 ? -3.899 12.798 21.465 1.00 93.12 192 ARG A N 1
ATOM 1605 C CA . ARG A 1 192 ? -4.498 12.695 22.811 1.00 93.12 192 ARG A CA 1
ATOM 1606 C C . ARG A 1 192 ? -6.009 12.478 22.769 1.00 93.12 192 ARG A C 1
ATOM 1608 O O . ARG A 1 192 ? -6.517 11.665 23.535 1.00 93.12 192 ARG A O 1
ATOM 1615 N N . LEU A 1 193 ? -6.720 13.148 21.859 1.00 92.88 193 LEU A N 1
ATOM 1616 C CA . LEU A 1 193 ? -8.165 12.957 21.670 1.00 92.88 193 LEU A CA 1
ATOM 1617 C C . LEU A 1 193 ? -8.521 11.557 21.149 1.00 92.88 193 LEU A C 1
ATOM 1619 O O . LEU A 1 193 ? -9.656 11.107 21.317 1.00 92.88 193 LEU A O 1
ATOM 1623 N N . LYS A 1 194 ? -7.575 10.856 20.515 1.00 92.50 194 LYS A N 1
ATOM 1624 C CA . LYS A 1 194 ? -7.781 9.484 20.045 1.00 92.50 194 LYS A CA 1
ATOM 1625 C C . LYS A 1 194 ? -7.657 8.443 21.154 1.00 92.50 194 LYS A C 1
ATOM 1627 O O . LYS A 1 194 ? -8.286 7.390 21.017 1.00 92.50 194 LYS A O 1
ATOM 1632 N N . LYS A 1 195 ? -6.912 8.712 22.231 1.00 92.75 195 LYS A N 1
ATOM 1633 C CA . LYS A 1 195 ? -6.749 7.765 23.345 1.00 92.75 195 LYS A CA 1
ATOM 1634 C C . LYS A 1 195 ? -8.098 7.391 23.959 1.00 92.75 195 LYS A C 1
ATOM 1636 O O . LYS A 1 195 ? -9.016 8.207 24.038 1.00 92.75 195 LYS A O 1
ATOM 1641 N N . VAL A 1 196 ? -8.217 6.138 24.388 1.00 86.62 196 VAL A N 1
ATOM 1642 C CA . VAL A 1 196 ? -9.411 5.649 25.083 1.00 86.62 196 VAL A CA 1
ATOM 1643 C C . VAL A 1 196 ? -9.120 5.672 26.572 1.00 86.62 196 VAL A C 1
ATOM 1645 O O . VAL A 1 196 ? -8.286 4.912 27.056 1.00 86.62 196 VAL A O 1
ATOM 1648 N N . TYR A 1 197 ? -9.798 6.555 27.294 1.00 76.50 197 TYR A N 1
ATOM 1649 C CA . TYR A 1 197 ? -9.762 6.575 28.750 1.00 76.50 197 TYR A CA 1
ATOM 1650 C C . TYR A 1 197 ? -10.886 5.675 29.256 1.00 76.50 197 TYR A C 1
ATOM 1652 O O . TYR A 1 197 ? -12.034 5.831 28.832 1.00 76.50 197 TYR A O 1
ATOM 1660 N N . SER A 1 198 ? -10.564 4.705 30.113 1.00 56.94 198 SER A N 1
ATOM 1661 C CA . SER A 1 198 ? -11.593 3.969 30.840 1.00 56.94 198 SER A CA 1
ATOM 1662 C C . SER A 1 198 ? -12.379 4.980 31.669 1.00 56.94 198 SER A C 1
ATOM 1664 O O . SER A 1 198 ? -11.816 5.650 32.531 1.00 56.94 198 SER A O 1
ATOM 1666 N N . ASN A 1 199 ? -13.671 5.119 31.388 1.00 49.78 199 ASN A N 1
ATOM 1667 C CA . ASN A 1 199 ? -14.574 5.586 32.425 1.00 49.78 199 ASN A CA 1
ATOM 1668 C C . ASN A 1 199 ? -14.786 4.370 33.322 1.00 49.78 199 ASN A C 1
ATOM 1670 O O . ASN A 1 199 ? -15.295 3.359 32.834 1.00 49.78 199 ASN A O 1
ATOM 1674 N N . ASP A 1 200 ? -14.290 4.459 34.554 1.00 39.50 200 ASP A N 1
ATOM 1675 C CA . ASP A 1 200 ? -14.538 3.483 35.619 1.00 39.50 200 ASP A CA 1
ATOM 1676 C C . ASP A 1 200 ? -16.024 3.082 35.710 1.00 39.50 200 ASP A C 1
ATOM 1678 O O . ASP A 1 200 ? -16.900 3.969 35.545 1.00 39.50 200 ASP A O 1
#

InterPro domains:
  IPR018704 Ancillary SecYEG translocon subunit/Cell division coordinator CpoB, TPR domain [PF09976] (15-194)

pLDDT: mean 85.44, std 10.98, range [39.5, 97.56]

Sequence (200 aa):
MIDRILNFFKNKYFLIALALLVVFIAIYQFLDYQNKLKNDDEFKKLISFNEKVIIEETDFNELMEESDKFTIFGYKLIVKSLLAQKAIENKNLISARNIYNQLYIDGMNSNLGRDSRSIINSEIIENIIRINIQLDDFEEGKKFINSLEQNQRNHELEGDFYKYFKKFDEANNSYDKALEEETDEGKINFIRLKKVYSND

Secondary structure (DSSP, 8-state):
-HHHHHHHHT-HHHHHHHHHHHHHHHHHHHHHHHHHHHHHHHHHHHHHHHHHHH-TTS-HHHHHHHHTT--SHHHHHHHHHHHHHHHHHTT-HHHHHHHHHHHHHHHHHS---HHHHHHHHHHHHHHHHHHHHHTT-HHHHHHHHTTS-SSHHHHHHHHHHHHHTT-HHHHHHHHHHHHHH---HHHHHHHHHHS-----